Protein AF-A0A7T5E3A7-F1 (afdb_monomer)

Structure (mmCIF, N/CA/C/O backbone):
data_AF-A0A7T5E3A7-F1
#
_entry.id   AF-A0A7T5E3A7-F1
#
loop_
_atom_site.group_PDB
_atom_site.id
_atom_site.type_symbol
_atom_site.label_atom_id
_atom_site.label_alt_id
_atom_site.label_comp_id
_atom_site.label_asym_id
_atom_site.label_entity_id
_atom_site.label_seq_id
_atom_site.pdbx_PDB_ins_code
_atom_site.Cartn_x
_atom_site.Cartn_y
_atom_site.Cartn_z
_atom_site.occupancy
_atom_site.B_iso_or_equiv
_atom_site.auth_seq_id
_atom_site.auth_comp_id
_atom_site.auth_asym_id
_atom_site.auth_atom_id
_atom_site.pdbx_PDB_model_num
ATOM 1 N N . MET A 1 1 ? 29.135 -9.150 -29.091 1.00 42.78 1 MET A N 1
ATOM 2 C CA . MET A 1 1 ? 28.067 -9.429 -28.108 1.00 42.78 1 MET A CA 1
ATOM 3 C C . MET A 1 1 ? 28.475 -8.763 -26.806 1.00 42.78 1 MET A C 1
ATOM 5 O O . MET A 1 1 ? 29.215 -9.365 -26.044 1.00 42.78 1 MET A O 1
ATOM 9 N N . SER A 1 2 ? 28.108 -7.491 -26.623 1.00 52.41 2 SER A N 1
ATOM 10 C CA . SER A 1 2 ? 28.312 -6.782 -25.355 1.00 52.41 2 SER A CA 1
ATOM 11 C C . SER A 1 2 ? 26.994 -6.840 -24.604 1.00 52.41 2 SER A C 1
ATOM 13 O O . SER A 1 2 ? 25.956 -6.479 -25.155 1.00 52.41 2 SER A O 1
ATOM 15 N N . LEU A 1 3 ? 27.062 -7.419 -23.413 1.00 51.25 3 LEU A N 1
ATOM 16 C CA . LEU A 1 3 ? 25.968 -7.641 -22.485 1.00 51.25 3 LEU A CA 1
ATOM 17 C C . LEU A 1 3 ? 25.272 -6.303 -22.210 1.00 51.25 3 LEU A C 1
ATOM 19 O O . LEU A 1 3 ? 25.945 -5.322 -21.902 1.00 51.25 3 LEU A O 1
ATOM 23 N N . ALA A 1 4 ? 23.950 -6.266 -22.368 1.00 45.69 4 ALA A N 1
ATOM 24 C CA . ALA A 1 4 ? 23.145 -5.157 -21.890 1.00 45.69 4 ALA A CA 1
ATOM 25 C C . ALA A 1 4 ? 23.364 -5.036 -20.377 1.00 45.69 4 ALA A C 1
ATOM 27 O O . ALA A 1 4 ? 23.102 -5.984 -19.634 1.00 45.69 4 ALA A O 1
ATOM 28 N N . ASP A 1 5 ? 23.899 -3.894 -19.963 1.00 46.84 5 ASP A N 1
ATOM 29 C CA . ASP A 1 5 ? 23.949 -3.475 -18.570 1.00 46.84 5 ASP A CA 1
ATOM 30 C C . ASP A 1 5 ? 22.507 -3.473 -18.027 1.00 46.84 5 ASP A C 1
ATOM 32 O O . ASP A 1 5 ? 21.624 -2.891 -18.672 1.00 46.84 5 ASP A O 1
ATOM 36 N N . PRO A 1 6 ? 22.200 -4.153 -16.909 1.00 55.69 6 PRO A N 1
ATOM 37 C CA . PRO A 1 6 ? 20.906 -3.986 -16.272 1.00 55.69 6 PRO A CA 1
ATOM 38 C C . PRO A 1 6 ? 20.802 -2.529 -15.817 1.00 55.69 6 PRO A C 1
ATOM 40 O O . PRO A 1 6 ? 21.621 -2.075 -15.022 1.00 55.69 6 PRO A O 1
ATOM 43 N N . CYS A 1 7 ? 19.805 -1.796 -16.328 1.00 35.91 7 CYS A N 1
ATOM 44 C CA . CYS A 1 7 ? 19.480 -0.454 -15.848 1.00 35.91 7 CYS A CA 1
ATOM 45 C C . CYS A 1 7 ? 19.538 -0.434 -14.312 1.00 35.91 7 CYS A C 1
ATOM 47 O O . CYS A 1 7 ? 18.794 -1.199 -13.685 1.00 35.91 7 CYS A O 1
ATOM 49 N N . PRO A 1 8 ? 20.387 0.404 -13.691 1.00 55.50 8 PRO A N 1
ATOM 50 C CA . PRO A 1 8 ? 20.319 0.590 -12.258 1.00 55.50 8 PRO A CA 1
ATOM 51 C C . PRO A 1 8 ? 18.953 1.212 -11.972 1.00 55.50 8 PRO A C 1
ATOM 53 O O . PRO A 1 8 ? 18.651 2.313 -12.431 1.00 55.50 8 PRO A O 1
ATOM 56 N N . GLY A 1 9 ? 18.095 0.485 -11.250 1.00 49.81 9 GLY A N 1
ATOM 57 C CA . GLY A 1 9 ? 16.965 1.123 -10.581 1.00 49.81 9 GLY A CA 1
ATOM 58 C C . GLY A 1 9 ? 17.494 2.281 -9.728 1.00 49.81 9 GLY A C 1
ATOM 59 O O . GLY A 1 9 ? 18.661 2.226 -9.324 1.00 49.81 9 GLY A O 1
ATOM 60 N N . PRO A 1 10 ? 16.694 3.331 -9.479 1.00 53.66 10 PRO A N 1
ATOM 61 C CA . PRO A 1 10 ? 17.147 4.489 -8.719 1.00 53.66 10 PRO A CA 1
ATOM 62 C C . PRO A 1 10 ? 17.738 3.999 -7.398 1.00 53.66 10 PRO A C 1
ATOM 64 O O . PRO A 1 10 ? 17.049 3.416 -6.557 1.00 53.66 10 PRO A O 1
ATOM 67 N N . ALA A 1 11 ? 19.055 4.133 -7.268 1.00 54.28 11 ALA A N 1
ATOM 68 C CA . ALA A 1 11 ? 19.746 3.709 -6.074 1.00 54.28 11 ALA A CA 1
ATOM 69 C C . ALA A 1 11 ? 19.316 4.674 -4.974 1.00 54.28 11 ALA A C 1
ATOM 71 O O . ALA A 1 11 ? 19.726 5.836 -4.976 1.00 54.28 11 ALA A O 1
ATOM 72 N N . LEU A 1 12 ? 18.528 4.171 -4.020 1.00 57.53 12 LEU A N 1
ATOM 73 C CA . LEU A 1 12 ? 18.148 4.853 -2.774 1.00 57.53 12 LEU A CA 1
ATOM 74 C C . LEU A 1 12 ? 19.351 5.453 -2.011 1.00 57.53 12 LEU A C 1
ATOM 76 O O . LEU A 1 12 ? 19.172 6.172 -1.044 1.00 57.53 12 LEU A O 1
ATOM 80 N N . SER A 1 13 ? 20.582 5.165 -2.441 1.00 59.56 13 SER A N 1
ATOM 81 C CA . SER A 1 13 ? 21.846 5.702 -1.940 1.00 59.56 13 SER A CA 1
ATOM 82 C C . SER A 1 13 ? 22.161 7.145 -2.357 1.00 59.56 13 SER A C 1
ATOM 84 O O . SER A 1 13 ? 23.183 7.662 -1.919 1.00 59.56 13 SER A O 1
ATOM 86 N N . THR A 1 14 ? 21.373 7.773 -3.239 1.00 62.59 14 THR A N 1
ATOM 87 C CA . THR A 1 14 ? 21.697 9.110 -3.788 1.00 62.59 14 THR A CA 1
ATOM 88 C C . THR A 1 14 ? 20.942 10.274 -3.152 1.00 62.59 14 THR A C 1
ATOM 90 O O . THR A 1 14 ? 21.405 11.404 -3.285 1.00 62.59 14 THR A O 1
ATOM 93 N N . LEU A 1 15 ? 19.846 10.026 -2.430 1.00 64.31 15 LEU A N 1
ATOM 94 C CA . LEU A 1 15 ? 19.082 11.067 -1.737 1.00 64.31 15 LEU A CA 1
ATOM 95 C C . LEU A 1 15 ? 18.992 10.753 -0.237 1.00 64.31 15 LEU A C 1
ATOM 97 O O . LEU A 1 15 ? 18.788 9.588 0.116 1.00 64.31 15 LEU A O 1
ATOM 101 N N . PRO A 1 16 ? 19.159 11.755 0.647 1.00 76.44 16 PRO A N 1
ATOM 102 C CA . PRO A 1 16 ? 19.025 11.551 2.083 1.00 76.44 16 PRO A CA 1
ATOM 103 C C . PRO A 1 16 ? 17.574 11.190 2.417 1.00 76.44 16 PRO A C 1
ATOM 105 O O . PRO A 1 16 ? 16.640 11.912 2.070 1.00 76.44 16 PRO A O 1
ATOM 108 N N . LEU A 1 17 ? 17.376 10.071 3.119 1.00 81.69 17 LEU A N 1
ATOM 109 C CA . LEU A 1 17 ? 16.039 9.612 3.502 1.00 81.69 17 LEU A CA 1
ATOM 110 C C . LEU A 1 17 ? 15.356 10.571 4.493 1.00 81.69 17 LEU A C 1
ATOM 112 O O . LEU A 1 17 ? 14.133 10.575 4.599 1.00 81.69 17 LEU A O 1
ATOM 116 N N . THR A 1 18 ? 16.140 11.417 5.164 1.00 84.25 18 THR A N 1
ATOM 117 C CA . THR A 1 18 ? 15.689 12.492 6.056 1.00 84.25 18 THR A CA 1
ATOM 118 C C . THR A 1 18 ? 14.727 13.458 5.366 1.00 84.25 18 THR A C 1
ATOM 120 O O . THR A 1 18 ? 13.726 13.848 5.962 1.00 84.25 18 THR A O 1
ATOM 123 N N . ASP A 1 19 ? 14.962 13.773 4.089 1.00 83.25 19 ASP A N 1
ATOM 124 C CA . ASP A 1 19 ? 14.088 14.665 3.314 1.00 83.25 19 ASP A CA 1
ATOM 125 C C . ASP A 1 19 ? 12.765 13.977 2.925 1.00 83.25 19 ASP A C 1
ATOM 127 O O . ASP A 1 19 ? 11.772 14.641 2.626 1.00 83.25 19 ASP A O 1
ATOM 131 N N . LEU A 1 20 ? 12.732 12.639 2.970 1.00 83.94 20 LEU A N 1
ATOM 132 C CA . LEU A 1 20 ? 11.553 11.813 2.706 1.00 83.94 20 LEU A CA 1
ATOM 133 C C . LEU A 1 20 ? 10.688 11.574 3.946 1.00 83.94 20 LEU A C 1
ATOM 135 O O . LEU A 1 20 ? 9.516 11.247 3.782 1.00 83.94 20 LEU A O 1
ATOM 139 N N . VAL A 1 21 ? 11.220 11.746 5.162 1.00 85.94 21 VAL A N 1
ATOM 140 C CA . VAL A 1 21 ? 10.494 11.531 6.431 1.00 85.94 21 VAL A CA 1
ATOM 141 C C . VAL A 1 21 ? 9.089 12.156 6.442 1.00 85.94 21 VAL A C 1
ATOM 143 O O . VAL A 1 21 ? 8.157 11.440 6.811 1.00 85.94 21 VAL A O 1
ATOM 146 N N . PRO A 1 22 ? 8.863 13.417 6.010 1.00 82.81 22 PRO A N 1
ATOM 147 C CA . PRO A 1 22 ? 7.509 13.974 5.988 1.00 82.81 22 PRO A CA 1
ATOM 148 C C . PRO A 1 22 ? 6.559 13.229 5.037 1.00 82.81 22 PRO A C 1
ATOM 150 O O . PRO A 1 22 ? 5.415 12.991 5.413 1.00 82.81 22 PRO A O 1
ATOM 153 N N . LEU A 1 23 ? 7.025 12.797 3.857 1.00 80.62 23 LEU A N 1
ATOM 154 C CA . LEU A 1 23 ? 6.215 11.988 2.933 1.00 80.62 23 LEU A CA 1
ATOM 155 C C . LEU A 1 23 ? 5.984 10.569 3.473 1.00 80.62 23 LEU A C 1
ATOM 157 O O . LEU A 1 23 ? 4.929 9.978 3.272 1.00 80.62 23 LEU A O 1
ATOM 161 N N . MET A 1 24 ? 6.964 10.015 4.185 1.00 83.88 24 MET A N 1
ATOM 162 C CA . MET A 1 24 ? 6.848 8.693 4.797 1.00 83.88 24 MET A CA 1
ATOM 163 C C . MET A 1 2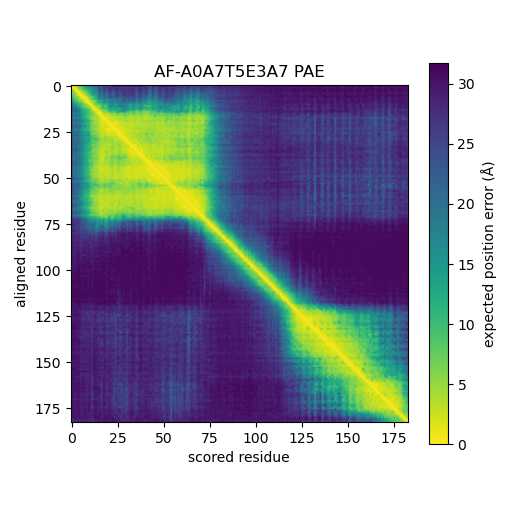4 ? 5.818 8.673 5.930 1.00 83.88 24 MET A C 1
ATOM 165 O O . MET A 1 24 ? 5.125 7.674 6.086 1.00 83.88 24 MET A O 1
ATOM 169 N N . LEU A 1 25 ? 5.704 9.748 6.714 1.00 85.50 25 LEU A N 1
ATOM 170 C CA . LEU A 1 25 ? 4.689 9.874 7.768 1.00 85.50 25 LEU A CA 1
ATOM 171 C C . LEU A 1 25 ? 3.280 10.098 7.204 1.00 85.50 25 LEU A C 1
ATOM 173 O O . LEU A 1 25 ? 2.305 9.729 7.853 1.00 85.50 25 LEU A O 1
ATOM 177 N N . GLU A 1 26 ? 3.169 10.676 6.007 1.00 82.69 26 GLU A N 1
ATOM 178 C CA . GLU A 1 26 ? 1.896 10.801 5.292 1.00 82.69 26 GLU A CA 1
ATOM 179 C C . GLU A 1 26 ? 1.397 9.434 4.796 1.00 82.69 26 GLU A C 1
ATOM 181 O O . GLU A 1 26 ? 0.231 9.094 4.992 1.00 82.69 26 GLU A O 1
ATOM 186 N N . GLU A 1 27 ? 2.292 8.613 4.239 1.00 80.94 27 GLU A N 1
ATOM 187 C CA . GLU A 1 27 ? 1.974 7.252 3.779 1.00 80.94 27 GLU A CA 1
ATOM 188 C C . GLU A 1 27 ? 1.830 6.236 4.928 1.00 80.94 27 GLU A C 1
ATOM 190 O O . GLU A 1 27 ? 1.054 5.282 4.837 1.00 80.94 27 GLU A O 1
ATOM 195 N N . TRP A 1 28 ? 2.566 6.426 6.026 1.00 86.75 28 TRP A N 1
ATOM 196 C CA . TRP A 1 28 ? 2.568 5.530 7.182 1.00 86.75 28 TRP A CA 1
ATOM 197 C C . TRP A 1 28 ? 2.421 6.311 8.499 1.00 86.75 28 TRP A C 1
ATOM 199 O O . TRP A 1 28 ? 3.398 6.477 9.238 1.00 86.75 28 TRP A O 1
ATOM 209 N N . PRO A 1 29 ? 1.192 6.740 8.847 1.00 81.75 29 PRO A N 1
ATOM 210 C CA . PRO A 1 29 ? 0.940 7.570 10.029 1.00 81.75 29 PRO A CA 1
ATOM 211 C C . PRO A 1 29 ? 1.196 6.852 11.364 1.00 81.75 29 PRO A C 1
ATOM 213 O O . PRO A 1 29 ? 1.341 7.505 12.394 1.00 81.75 29 PRO A O 1
ATOM 216 N N . ASP A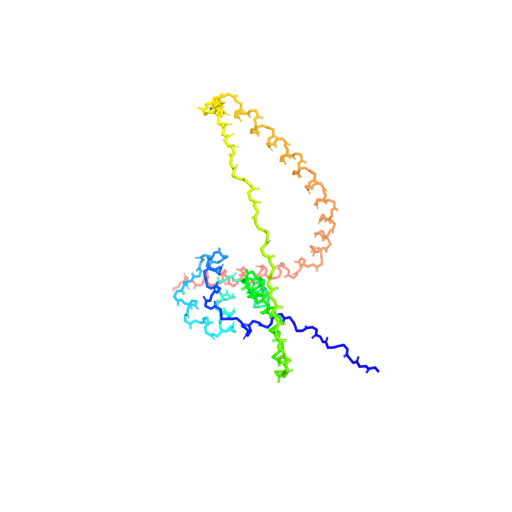 1 30 ? 1.267 5.518 11.360 1.00 81.25 30 ASP A N 1
ATOM 217 C CA . ASP A 1 30 ? 1.544 4.708 12.553 1.00 81.25 30 ASP A CA 1
AT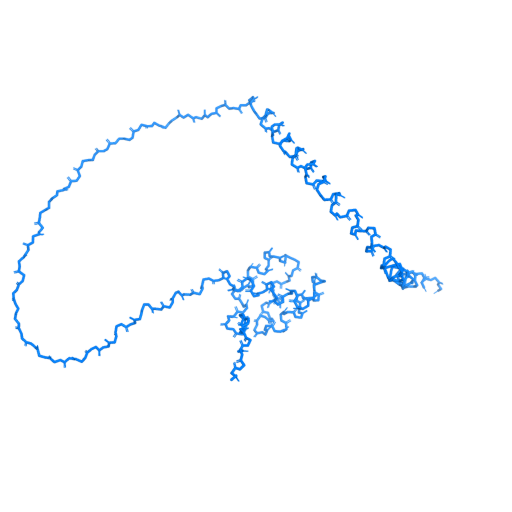OM 218 C C . ASP A 1 30 ? 3.038 4.680 12.940 1.00 81.25 30 ASP A C 1
ATOM 220 O O . ASP A 1 30 ? 3.401 4.156 13.998 1.00 81.25 30 ASP A O 1
ATOM 224 N N . LEU A 1 31 ? 3.928 5.218 12.098 1.00 85.62 31 LEU A N 1
ATOM 225 C CA . LEU A 1 31 ? 5.363 5.263 12.371 1.00 85.62 31 LEU A CA 1
ATOM 226 C C . LEU A 1 31 ? 5.727 6.439 13.284 1.00 85.62 31 LEU A C 1
ATOM 228 O O . LEU A 1 31 ? 5.185 7.537 13.183 1.00 85.62 31 LEU A O 1
ATOM 232 N N . SER A 1 32 ? 6.708 6.226 14.162 1.00 85.25 32 SER A N 1
ATOM 233 C CA . SER A 1 32 ? 7.245 7.304 14.994 1.00 85.25 32 SER A CA 1
ATOM 234 C C . SER A 1 32 ? 8.246 8.138 14.199 1.00 85.25 32 SER A C 1
ATOM 236 O O . SER A 1 32 ? 9.263 7.610 13.746 1.00 85.25 32 SER A O 1
ATOM 238 N N . GLN A 1 33 ? 7.993 9.446 14.091 1.00 84.75 33 GLN A N 1
ATOM 239 C CA . GLN A 1 33 ? 8.917 10.409 13.485 1.00 84.75 33 GLN A CA 1
ATOM 240 C C . GLN A 1 33 ? 10.311 10.336 14.122 1.00 84.75 33 GLN A C 1
ATOM 242 O O . GLN A 1 33 ? 11.307 10.221 13.417 1.00 84.75 33 GLN A O 1
ATOM 247 N N . GLU A 1 34 ? 10.374 10.320 15.455 1.00 83.19 34 GLU A N 1
ATOM 248 C CA . GLU A 1 34 ? 11.631 10.250 16.205 1.00 83.19 34 GLU A CA 1
ATOM 249 C C . GLU A 1 34 ? 12.403 8.959 15.886 1.00 83.19 34 GLU A C 1
ATOM 251 O O . GLU A 1 34 ? 13.624 8.965 15.749 1.00 83.19 34 GLU A O 1
ATOM 256 N N . ALA A 1 35 ? 11.707 7.832 15.717 1.00 82.62 35 ALA A N 1
ATOM 257 C CA . ALA A 1 35 ? 12.346 6.572 15.346 1.00 82.62 35 ALA A CA 1
ATOM 258 C C . ALA A 1 35 ? 12.816 6.561 13.883 1.00 82.62 35 ALA A C 1
ATOM 260 O O . ALA A 1 35 ? 13.863 5.986 13.597 1.00 82.62 35 ALA A O 1
ATOM 261 N N . LEU A 1 36 ? 12.078 7.206 12.973 1.00 83.88 36 LEU A N 1
ATOM 262 C CA . LEU A 1 36 ? 12.474 7.359 11.573 1.00 83.88 36 LEU A CA 1
ATOM 263 C C . LEU A 1 36 ? 13.719 8.230 11.441 1.00 83.88 36 LEU A C 1
ATOM 265 O O . LEU A 1 36 ? 14.655 7.822 10.771 1.00 83.88 36 LEU A O 1
ATOM 269 N N . GLU A 1 37 ? 13.769 9.375 12.118 1.00 85.38 37 GLU A N 1
ATOM 270 C CA . GLU A 1 37 ? 14.913 10.294 12.077 1.00 85.38 37 GLU A CA 1
ATOM 271 C C . GLU A 1 37 ? 16.203 9.640 12.597 1.00 85.38 37 GLU A C 1
ATOM 273 O O . GLU A 1 37 ? 17.266 9.837 12.019 1.00 85.38 37 GLU A O 1
ATOM 278 N N . ASN A 1 38 ? 16.110 8.787 13.625 1.00 86.19 38 ASN A N 1
ATOM 279 C CA . ASN A 1 38 ? 17.255 8.034 14.157 1.00 86.19 38 ASN A CA 1
ATOM 280 C C . ASN A 1 38 ? 17.824 6.988 13.184 1.00 86.19 38 ASN A C 1
ATOM 282 O O . ASN A 1 38 ? 18.945 6.514 13.369 1.00 86.19 38 ASN A O 1
ATOM 286 N N . VAL A 1 39 ? 17.024 6.562 12.207 1.00 86.31 39 VAL A N 1
ATOM 287 C CA . VAL A 1 39 ? 17.354 5.462 11.296 1.00 86.31 39 VAL A CA 1
ATOM 288 C C . VAL A 1 39 ? 17.485 5.952 9.847 1.00 86.31 39 VAL A C 1
ATOM 290 O O . VAL A 1 39 ? 18.095 5.266 9.034 1.00 86.31 39 VAL A O 1
ATOM 293 N N . ALA A 1 40 ? 17.005 7.160 9.535 1.00 80.56 40 ALA A N 1
ATOM 294 C CA . ALA A 1 40 ? 17.002 7.783 8.210 1.00 80.56 40 ALA A CA 1
ATOM 295 C C . ALA A 1 40 ? 18.402 7.975 7.605 1.00 80.56 40 ALA A C 1
ATOM 297 O O . ALA A 1 40 ? 18.530 8.046 6.381 1.00 80.56 40 ALA A O 1
ATOM 298 N N . ASP A 1 41 ? 19.444 8.000 8.441 1.00 81.56 41 ASP A N 1
ATOM 299 C CA . ASP A 1 41 ? 20.844 8.007 8.004 1.00 81.56 41 ASP A CA 1
ATOM 300 C C . ASP A 1 41 ? 21.271 6.679 7.342 1.00 81.56 41 ASP A C 1
ATOM 302 O O . ASP A 1 41 ? 22.218 6.655 6.553 1.00 81.56 41 ASP A O 1
ATOM 306 N N . ASP A 1 42 ? 20.577 5.570 7.634 1.00 83.12 42 ASP A N 1
ATOM 307 C CA . ASP A 1 42 ? 20.785 4.262 7.010 1.00 83.12 42 ASP A CA 1
ATOM 308 C C . ASP A 1 42 ? 19.525 3.805 6.239 1.00 83.12 42 ASP A C 1
ATOM 310 O O . ASP A 1 42 ? 18.505 3.419 6.834 1.00 83.12 42 ASP A O 1
ATOM 314 N N . PRO A 1 43 ? 19.581 3.770 4.894 1.00 82.38 43 PRO A N 1
ATOM 315 C CA . PRO A 1 43 ? 18.439 3.378 4.078 1.00 82.38 43 PRO A CA 1
ATOM 316 C C . PRO A 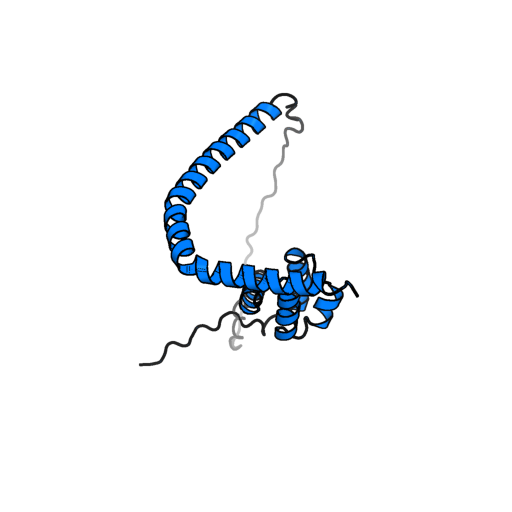1 43 ? 18.010 1.926 4.318 1.00 82.38 43 PRO A C 1
ATOM 318 O O . PRO A 1 43 ? 16.819 1.618 4.244 1.00 82.38 43 PRO A O 1
ATOM 321 N N . GLU A 1 44 ? 18.940 1.016 4.623 1.00 82.69 44 GLU A N 1
ATOM 322 C CA . GLU A 1 44 ? 18.590 -0.386 4.861 1.00 82.69 44 GLU A CA 1
ATOM 323 C C . GLU A 1 44 ? 17.948 -0.565 6.235 1.00 82.69 44 GLU A C 1
ATOM 325 O O . GLU A 1 44 ? 16.943 -1.271 6.357 1.00 82.69 44 GLU A O 1
ATOM 330 N N . ALA A 1 45 ? 18.476 0.104 7.260 1.00 86.12 45 ALA A N 1
ATOM 331 C CA . ALA A 1 45 ? 17.860 0.088 8.578 1.00 86.12 45 ALA A CA 1
ATOM 332 C C . ALA A 1 45 ? 16.458 0.718 8.552 1.00 86.12 45 ALA A C 1
ATOM 334 O O . ALA A 1 45 ? 15.550 0.188 9.196 1.00 86.12 45 ALA A O 1
ATOM 335 N N . THR A 1 46 ? 16.234 1.761 7.744 1.00 86.44 46 THR A N 1
ATOM 336 C CA . THR A 1 46 ? 14.904 2.377 7.608 1.00 86.44 46 THR A CA 1
ATOM 337 C C . THR A 1 46 ? 13.918 1.424 6.937 1.00 86.44 46 THR A C 1
ATOM 339 O O . THR A 1 46 ? 12.800 1.232 7.417 1.00 86.44 46 THR A O 1
ATOM 342 N N . VAL A 1 47 ? 14.347 0.732 5.876 1.00 87.88 47 VAL A N 1
ATOM 343 C CA . VAL A 1 47 ? 13.548 -0.318 5.226 1.00 87.88 47 VAL A CA 1
ATOM 344 C C . VAL A 1 47 ? 13.175 -1.425 6.214 1.00 87.88 47 VAL A C 1
ATOM 346 O O . VAL A 1 47 ? 12.034 -1.889 6.215 1.00 87.88 47 VAL A O 1
ATOM 349 N N . ILE A 1 48 ? 14.120 -1.863 7.050 1.00 87.25 48 ILE A N 1
ATOM 350 C CA . ILE A 1 48 ? 13.878 -2.884 8.076 1.00 87.25 48 ILE A CA 1
ATOM 351 C C . ILE A 1 48 ? 12.868 -2.377 9.111 1.00 87.25 48 ILE A C 1
ATOM 353 O O . ILE A 1 48 ? 11.937 -3.110 9.454 1.00 87.25 48 ILE A O 1
ATOM 357 N N . TYR A 1 49 ? 13.020 -1.137 9.581 1.00 88.75 49 TYR A N 1
ATOM 358 C CA . TYR A 1 49 ? 12.122 -0.529 10.558 1.00 88.75 49 TYR A CA 1
ATOM 359 C C . TYR A 1 49 ? 10.680 -0.462 10.036 1.00 88.75 49 TYR A C 1
ATOM 361 O O . TYR A 1 49 ? 9.771 -0.972 10.694 1.00 88.75 49 TYR A O 1
ATOM 369 N N . ILE A 1 50 ? 10.478 0.064 8.825 1.00 87.56 50 ILE A N 1
ATOM 370 C CA . ILE A 1 50 ? 9.150 0.203 8.207 1.00 87.56 50 ILE A CA 1
ATOM 371 C C . ILE A 1 50 ? 8.530 -1.164 7.942 1.00 87.56 50 ILE A C 1
ATOM 373 O O . ILE A 1 50 ? 7.379 -1.392 8.302 1.00 87.56 50 ILE A O 1
ATOM 377 N N . ALA A 1 51 ? 9.286 -2.101 7.362 1.00 86.94 51 ALA A N 1
ATOM 378 C CA . ALA A 1 51 ? 8.795 -3.451 7.086 1.00 86.94 51 ALA A CA 1
ATOM 379 C C . ALA A 1 51 ? 8.319 -4.164 8.363 1.00 86.94 51 ALA A C 1
ATOM 381 O O . ALA A 1 51 ? 7.335 -4.897 8.337 1.00 86.94 51 ALA A O 1
ATOM 382 N N . THR A 1 52 ? 8.992 -3.914 9.489 1.00 87.88 52 THR A N 1
ATOM 383 C CA . THR A 1 52 ? 8.631 -4.496 10.789 1.00 87.88 52 THR A CA 1
ATOM 384 C C . THR A 1 52 ? 7.347 -3.891 11.363 1.00 87.88 52 THR A C 1
ATOM 386 O O . THR A 1 52 ? 6.587 -4.602 12.013 1.00 87.88 52 THR A O 1
ATOM 389 N N . HIS A 1 53 ? 7.091 -2.601 11.124 1.00 85.12 53 HIS A N 1
ATOM 390 C CA . HIS A 1 53 ? 5.946 -1.884 11.698 1.00 85.12 53 HIS A CA 1
ATOM 391 C C . HIS A 1 53 ? 4.703 -1.859 10.796 1.00 85.12 53 HIS A C 1
ATOM 393 O O . HIS A 1 53 ? 3.609 -1.632 11.295 1.00 85.12 53 HIS A O 1
ATOM 399 N N . THR A 1 54 ? 4.847 -2.114 9.492 1.00 81.19 54 THR A N 1
ATOM 400 C CA . THR A 1 54 ? 3.753 -1.992 8.504 1.00 81.19 54 THR A CA 1
ATOM 401 C C . THR A 1 54 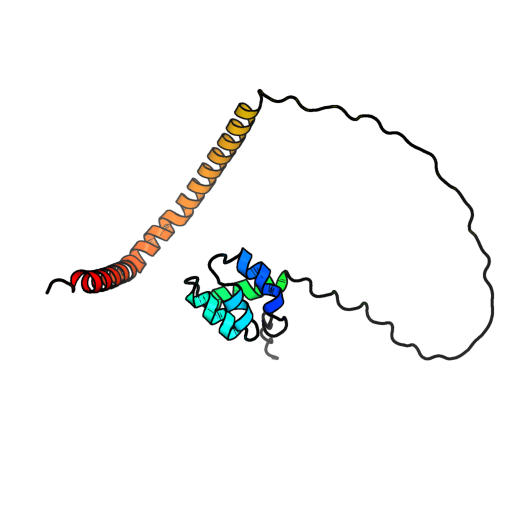? 3.298 -3.328 7.904 1.00 81.19 54 THR A C 1
ATOM 403 O O . THR A 1 54 ? 2.504 -3.338 6.972 1.00 81.19 54 THR A O 1
ATOM 406 N N . ASP A 1 55 ? 3.812 -4.460 8.407 1.00 78.81 55 ASP A N 1
ATOM 407 C CA . ASP A 1 55 ? 3.601 -5.820 7.858 1.00 78.81 55 ASP A CA 1
ATOM 408 C C . ASP A 1 55 ? 3.898 -5.923 6.340 1.00 78.81 55 ASP A C 1
ATOM 410 O O . ASP A 1 55 ? 3.408 -6.788 5.610 1.00 78.81 55 ASP A O 1
ATOM 414 N N . HIS A 1 56 ? 4.730 -5.008 5.834 1.00 81.94 56 HIS A N 1
ATOM 415 C CA . HIS A 1 56 ? 5.155 -4.967 4.445 1.00 81.94 56 HIS A CA 1
ATOM 416 C C . HIS A 1 56 ? 6.468 -5.719 4.247 1.00 81.94 56 HIS A C 1
ATOM 418 O O . HIS A 1 56 ? 7.377 -5.720 5.077 1.00 81.94 56 HIS A O 1
ATOM 424 N N . THR A 1 57 ? 6.628 -6.325 3.070 1.00 86.50 57 THR A N 1
ATOM 425 C CA . THR A 1 57 ? 7.917 -6.924 2.708 1.00 86.50 57 THR A CA 1
ATOM 426 C C . THR A 1 57 ? 8.959 -5.838 2.432 1.00 86.50 57 THR A C 1
ATOM 428 O O . THR A 1 57 ? 8.665 -4.816 1.815 1.00 86.50 57 THR A O 1
ATOM 431 N N . ARG A 1 58 ? 10.223 -6.089 2.791 1.00 83.38 58 ARG A N 1
ATOM 432 C CA . ARG A 1 58 ? 11.344 -5.168 2.511 1.00 83.38 58 ARG A CA 1
ATOM 433 C C . ARG A 1 58 ? 11.471 -4.791 1.029 1.00 83.38 58 ARG A C 1
ATOM 435 O O . ARG A 1 58 ? 11.890 -3.685 0.709 1.00 83.38 58 ARG A O 1
ATOM 442 N N . ALA A 1 59 ? 11.105 -5.699 0.122 1.00 82.81 59 ALA A N 1
ATOM 443 C CA . ALA A 1 59 ? 11.100 -5.431 -1.315 1.00 82.81 59 ALA A CA 1
ATOM 444 C C . ALA A 1 59 ? 10.029 -4.399 -1.711 1.00 82.81 59 ALA A C 1
ATOM 446 O O . ALA A 1 59 ? 10.312 -3.518 -2.519 1.00 82.81 59 ALA A O 1
ATOM 447 N N . LEU A 1 60 ? 8.833 -4.484 -1.117 1.00 83.19 60 LEU A N 1
ATOM 448 C CA . LEU A 1 60 ? 7.755 -3.520 -1.333 1.00 83.19 60 LEU A CA 1
ATOM 449 C C . LEU A 1 60 ? 8.121 -2.1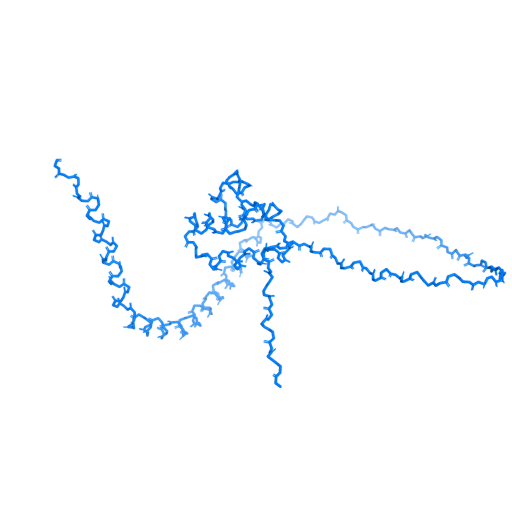46 -0.758 1.00 83.19 60 LEU A C 1
ATOM 451 O O . LEU A 1 60 ? 7.999 -1.148 -1.457 1.00 83.19 60 LEU A O 1
ATOM 455 N N . VAL A 1 61 ? 8.662 -2.108 0.463 1.00 87.31 61 VAL A N 1
ATOM 456 C CA . VAL A 1 61 ? 9.096 -0.859 1.113 1.00 87.31 61 VAL A CA 1
ATOM 457 C C . VAL A 1 61 ? 10.173 -0.150 0.291 1.00 87.31 61 VAL A C 1
ATOM 459 O O . VAL A 1 61 ? 10.048 1.038 0.019 1.00 87.31 61 VAL A O 1
ATOM 462 N N . ARG A 1 62 ? 11.199 -0.868 -0.188 1.00 86.56 62 ARG A N 1
ATOM 463 C CA . ARG A 1 62 ? 12.229 -0.281 -1.068 1.00 86.56 62 ARG A CA 1
ATOM 464 C C . ARG A 1 62 ? 11.642 0.293 -2.352 1.00 86.56 62 ARG A C 1
ATOM 466 O O . ARG A 1 62 ? 12.091 1.338 -2.807 1.00 86.56 62 ARG A O 1
ATOM 473 N N . ARG A 1 63 ? 10.652 -0.387 -2.936 1.00 85.81 63 ARG A N 1
ATOM 474 C CA . ARG A 1 63 ? 9.956 0.110 -4.122 1.00 85.81 63 ARG A CA 1
ATOM 475 C C . ARG A 1 63 ? 9.190 1.399 -3.814 1.00 85.81 63 ARG A C 1
ATOM 477 O O . ARG A 1 63 ? 9.353 2.357 -4.552 1.00 85.81 63 ARG A O 1
ATOM 484 N N . HIS A 1 64 ? 8.421 1.439 -2.728 1.00 87.06 64 HIS A N 1
ATOM 485 C CA . HIS A 1 64 ? 7.681 2.641 -2.325 1.00 87.06 64 HIS A CA 1
ATOM 486 C C . HIS A 1 64 ? 8.628 3.810 -2.031 1.00 87.06 64 HIS A C 1
ATOM 488 O O . HIS A 1 64 ? 8.403 4.915 -2.506 1.00 87.06 64 HIS A O 1
ATOM 494 N N . LEU A 1 65 ? 9.740 3.566 -1.331 1.00 86.94 65 LEU A N 1
ATOM 495 C CA . LEU A 1 65 ? 10.754 4.596 -1.089 1.00 86.94 65 LEU A CA 1
ATOM 496 C C . LEU A 1 65 ? 11.381 5.110 -2.389 1.00 86.94 65 LEU A C 1
ATOM 498 O O . LEU A 1 65 ? 11.658 6.299 -2.498 1.00 86.94 65 LEU A O 1
ATOM 502 N N . ALA A 1 66 ? 11.586 4.244 -3.384 1.00 83.69 66 ALA A N 1
ATOM 503 C CA . ALA A 1 66 ? 12.097 4.657 -4.689 1.00 83.69 66 ALA A CA 1
ATOM 504 C C . ALA A 1 66 ? 11.079 5.514 -5.459 1.00 83.69 66 ALA A C 1
ATOM 506 O O . ALA A 1 66 ? 11.465 6.463 -6.138 1.00 83.69 66 ALA A O 1
ATOM 507 N N . GLU A 1 67 ? 9.788 5.201 -5.329 1.00 85.19 67 GLU A N 1
ATOM 508 C CA . GLU A 1 67 ? 8.698 6.007 -5.883 1.00 85.19 67 GLU A CA 1
ATOM 509 C C . GLU A 1 67 ? 8.633 7.379 -5.184 1.00 85.19 67 GLU A C 1
ATOM 511 O O . GLU A 1 67 ? 8.658 8.400 -5.867 1.00 85.19 67 GLU A O 1
ATOM 516 N N . LEU A 1 68 ? 8.698 7.440 -3.849 1.00 84.62 68 LEU A N 1
ATOM 517 C CA . LEU A 1 68 ? 8.748 8.704 -3.096 1.00 84.62 68 LEU A CA 1
ATOM 518 C C . LEU A 1 68 ? 9.994 9.545 -3.425 1.00 84.62 68 LEU A C 1
ATOM 520 O O . LEU A 1 68 ? 9.893 10.754 -3.615 1.00 84.62 68 LEU A O 1
ATOM 524 N N . ALA A 1 69 ? 11.161 8.912 -3.570 1.00 80.56 69 ALA A N 1
ATOM 525 C CA . ALA A 1 69 ? 12.397 9.584 -3.968 1.00 80.56 69 ALA A CA 1
ATOM 526 C C . ALA A 1 69 ? 12.302 10.206 -5.372 1.00 80.56 69 ALA A C 1
ATOM 528 O O . ALA A 1 69 ? 12.936 11.223 -5.634 1.00 80.56 69 ALA A O 1
ATOM 529 N N . SER A 1 70 ? 11.488 9.631 -6.264 1.00 78.25 70 SER A N 1
ATOM 530 C CA . SER A 1 70 ? 11.243 10.191 -7.599 1.00 78.25 70 SER A CA 1
ATOM 531 C C . SER A 1 70 ? 10.318 11.414 -7.600 1.00 78.25 70 SER A C 1
ATOM 533 O O . SER A 1 70 ? 10.326 12.178 -8.564 1.00 78.25 70 SER A O 1
ATOM 535 N N . LEU A 1 71 ? 9.536 11.610 -6.531 1.00 76.31 71 LEU A N 1
ATOM 536 C CA . LEU A 1 71 ? 8.657 12.770 -6.358 1.00 76.31 71 LEU A CA 1
ATOM 537 C C . LEU A 1 71 ? 9.401 13.990 -5.809 1.00 76.31 71 LEU A C 1
ATOM 539 O O . LEU A 1 71 ? 8.924 15.115 -5.978 1.00 76.31 71 LEU A O 1
ATOM 543 N N . LEU A 1 72 ? 10.568 13.793 -5.184 1.00 74.50 72 LEU A N 1
ATOM 544 C CA . LEU A 1 72 ? 11.443 14.903 -4.835 1.00 74.50 72 LEU A CA 1
ATOM 545 C C . LEU A 1 72 ? 11.981 15.547 -6.123 1.00 74.50 72 LEU A C 1
ATOM 547 O O . LEU A 1 72 ? 12.567 14.849 -6.957 1.00 74.50 72 LEU A O 1
ATOM 551 N N . PRO A 1 73 ? 11.830 16.872 -6.301 1.00 64.62 73 PRO A N 1
ATOM 552 C CA . PRO A 1 73 ? 12.428 17.570 -7.427 1.00 64.62 73 PRO A CA 1
ATOM 553 C C . PRO A 1 73 ? 13.953 17.415 -7.372 1.00 64.62 73 PRO A C 1
ATOM 555 O O . PRO A 1 73 ? 14.626 18.066 -6.578 1.00 64.62 73 PRO A O 1
ATOM 558 N N . THR A 1 74 ? 14.516 16.554 -8.220 1.00 56.38 74 THR A N 1
ATOM 559 C CA . THR A 1 74 ? 15.936 16.649 -8.565 1.00 56.38 74 THR A CA 1
ATOM 560 C C . THR A 1 74 ? 16.079 17.925 -9.380 1.00 56.38 74 THR A C 1
ATOM 562 O O . THR A 1 74 ? 15.429 18.060 -10.418 1.00 56.38 74 THR A O 1
ATOM 565 N N . GLU A 1 75 ? 16.861 18.880 -8.876 1.00 48.41 75 GLU A N 1
ATOM 566 C CA . GLU A 1 75 ? 17.224 20.103 -9.593 1.00 48.41 75 GLU A CA 1
ATOM 567 C C . GLU A 1 75 ? 17.539 19.750 -11.061 1.00 48.41 75 GLU A C 1
ATOM 569 O O . GLU A 1 75 ? 18.324 18.822 -11.300 1.00 48.41 75 GLU A O 1
ATOM 574 N N . PRO A 1 76 ? 16.895 20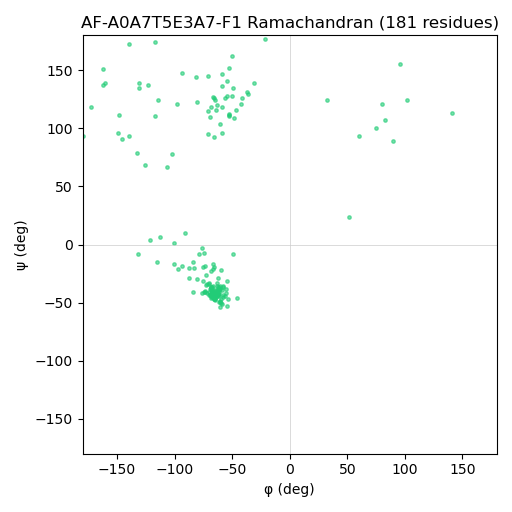.395 -12.056 1.00 61.12 76 PRO A N 1
ATOM 575 C CA . PRO A 1 76 ? 17.249 20.165 -13.448 1.00 61.12 76 PRO A CA 1
ATOM 576 C C . PRO A 1 76 ? 18.755 20.413 -13.592 1.00 61.12 76 PRO A C 1
ATOM 578 O O . PRO A 1 76 ? 19.268 21.332 -12.950 1.00 61.12 76 PRO A O 1
ATOM 581 N N . PRO A 1 77 ? 19.480 19.601 -14.386 1.00 60.62 77 PRO A N 1
ATOM 582 C CA . PRO A 1 77 ? 20.906 19.814 -14.588 1.00 60.62 77 PRO A CA 1
ATOM 583 C C . PRO A 1 77 ? 21.120 21.288 -14.938 1.00 60.62 77 PRO A C 1
ATOM 585 O O . PRO A 1 77 ? 20.338 21.808 -15.743 1.00 60.62 77 PRO A O 1
ATOM 588 N N . PRO A 1 78 ? 22.117 21.970 -14.340 1.00 51.91 78 PRO A N 1
ATOM 589 C CA . PRO A 1 78 ? 22.426 23.327 -14.747 1.00 51.91 78 PRO A CA 1
ATOM 590 C C . PRO A 1 78 ? 22.565 23.297 -16.264 1.00 51.91 78 PRO A C 1
ATOM 592 O O . PRO A 1 78 ? 23.272 22.426 -16.791 1.00 51.91 78 PRO A O 1
ATOM 595 N N . ASP A 1 79 ? 21.844 24.192 -16.949 1.00 52.25 79 ASP A N 1
ATOM 596 C CA . ASP A 1 79 ? 22.058 24.454 -18.370 1.00 52.25 79 ASP A CA 1
ATOM 597 C C . ASP A 1 79 ? 23.563 24.378 -18.617 1.00 52.25 79 ASP A C 1
ATOM 599 O O . ASP A 1 79 ? 24.303 24.949 -17.805 1.00 52.25 79 ASP A O 1
ATOM 603 N N . PRO A 1 80 ? 24.035 23.634 -19.637 1.00 55.25 80 PRO A N 1
ATOM 604 C CA . PRO A 1 80 ? 25.457 23.431 -19.850 1.00 55.25 80 PRO A CA 1
ATOM 605 C C . PRO A 1 80 ? 26.122 24.794 -19.782 1.00 55.25 80 PRO A C 1
ATOM 607 O O . PRO A 1 80 ? 25.895 25.648 -20.642 1.00 55.25 80 PRO A O 1
ATOM 610 N N . VAL A 1 81 ? 26.863 25.007 -18.690 1.00 54.28 81 VAL A N 1
ATOM 611 C CA . VAL A 1 81 ? 27.625 26.220 -18.458 1.00 54.28 81 VAL A CA 1
ATOM 612 C C . VAL A 1 81 ? 28.451 26.364 -19.712 1.00 54.28 81 VAL A C 1
ATOM 614 O O . VAL A 1 81 ? 29.269 25.491 -20.012 1.00 54.28 81 VAL A O 1
ATOM 617 N N . ALA A 1 82 ? 28.139 27.406 -20.481 1.00 51.06 82 ALA A N 1
ATOM 618 C CA . ALA A 1 82 ? 28.876 27.757 -21.668 1.00 51.06 82 ALA A CA 1
ATOM 619 C C . ALA A 1 82 ? 30.356 27.700 -21.296 1.00 51.06 82 ALA A C 1
ATOM 621 O O . ALA A 1 82 ? 30.819 28.419 -20.407 1.00 51.06 82 ALA A O 1
ATOM 622 N N . GLU A 1 83 ? 31.047 26.763 -21.937 1.00 45.38 83 GLU A N 1
ATOM 623 C CA . GLU A 1 83 ? 32.493 26.645 -21.965 1.00 45.38 83 GLU A CA 1
ATOM 624 C C . GLU A 1 83 ? 33.096 28.059 -21.986 1.00 45.38 83 GLU A C 1
ATOM 626 O O . GLU A 1 83 ? 32.657 28.881 -22.802 1.00 45.38 83 GLU A O 1
ATOM 631 N N . PRO A 1 84 ? 34.063 28.398 -21.114 1.00 45.38 84 PRO A N 1
ATOM 632 C CA . PRO A 1 84 ? 34.770 29.660 -21.237 1.00 45.38 84 PRO A CA 1
ATOM 633 C C . PRO A 1 84 ? 35.574 29.610 -22.540 1.00 45.38 84 PRO A C 1
ATOM 635 O O . PRO A 1 84 ? 36.690 29.093 -22.593 1.00 45.38 84 PRO A O 1
ATOM 638 N N . ALA A 1 85 ? 34.968 30.105 -23.618 1.00 45.28 85 ALA A N 1
ATOM 639 C CA . ALA A 1 85 ? 35.614 30.267 -24.906 1.00 45.28 85 ALA A CA 1
ATOM 640 C C . ALA A 1 85 ? 36.840 31.183 -24.731 1.00 45.28 85 ALA A C 1
ATOM 642 O O . ALA A 1 85 ? 36.751 32.194 -24.026 1.00 45.28 85 ALA A O 1
ATOM 643 N N . PRO A 1 86 ? 37.991 30.847 -25.340 1.00 45.88 86 PRO A N 1
ATOM 644 C CA . PRO A 1 86 ? 39.225 31.573 -25.113 1.00 45.88 86 PRO A CA 1
ATOM 645 C C . PRO A 1 86 ? 39.116 33.008 -25.629 1.00 45.88 86 PRO A C 1
ATOM 647 O O . PRO A 1 86 ? 38.840 33.276 -26.798 1.00 45.88 86 PRO A O 1
ATOM 650 N N . GLU A 1 87 ? 39.383 33.923 -24.710 1.00 48.25 87 GLU A N 1
ATOM 651 C CA . GLU A 1 87 ? 39.663 35.330 -24.923 1.00 48.25 87 GLU A CA 1
ATOM 652 C C . GLU A 1 87 ? 40.797 35.505 -25.950 1.00 48.25 87 GLU A C 1
ATOM 654 O O . GLU A 1 87 ? 41.949 35.196 -25.652 1.00 48.25 87 GLU A O 1
ATOM 659 N N . ASN A 1 88 ? 40.497 36.035 -27.146 1.00 40.78 88 ASN A N 1
ATOM 660 C CA . ASN A 1 88 ? 41.389 37.005 -27.789 1.00 40.78 88 ASN A CA 1
ATOM 661 C C . ASN A 1 88 ? 40.735 37.838 -28.913 1.00 40.78 88 ASN A C 1
ATOM 663 O O . ASN A 1 88 ? 40.162 37.309 -29.863 1.00 40.78 88 ASN A O 1
ATOM 667 N N . THR A 1 89 ? 41.055 39.136 -28.876 1.00 39.91 89 THR A N 1
ATOM 668 C CA . THR A 1 89 ? 41.039 40.154 -29.953 1.00 39.91 89 THR A CA 1
ATOM 669 C C . THR A 1 89 ? 39.760 40.989 -30.211 1.00 39.91 89 THR A C 1
ATOM 671 O O . THR A 1 89 ? 38.928 40.678 -31.053 1.00 39.91 89 THR A O 1
ATOM 674 N N . ARG A 1 90 ? 39.699 42.127 -29.490 1.00 45.19 90 ARG A N 1
ATOM 675 C CA . ARG A 1 90 ? 39.200 43.506 -29.807 1.00 45.19 90 ARG A CA 1
ATOM 676 C C . ARG A 1 90 ? 39.098 43.927 -31.302 1.00 45.19 90 ARG A C 1
ATOM 678 O O . ARG A 1 90 ? 39.763 43.274 -32.101 1.00 45.19 90 ARG A O 1
ATOM 685 N N . PRO A 1 91 ? 38.586 45.148 -31.670 1.00 50.62 91 PRO A N 1
ATOM 686 C CA . PRO A 1 91 ? 37.769 46.183 -30.962 1.00 50.62 91 PRO A CA 1
ATOM 687 C C . PRO A 1 91 ? 36.627 46.886 -31.790 1.00 50.62 91 PRO A C 1
ATOM 689 O O . PRO A 1 91 ? 36.629 46.831 -33.012 1.00 50.62 91 PRO A O 1
ATOM 692 N N . ALA A 1 92 ? 35.802 47.705 -31.095 1.00 42.91 92 ALA A N 1
ATOM 693 C CA . ALA A 1 92 ? 35.005 48.887 -31.550 1.00 42.91 92 ALA A CA 1
ATOM 694 C C . ALA A 1 92 ? 33.618 48.643 -32.217 1.00 42.91 92 ALA A C 1
ATOM 696 O O . ALA A 1 92 ? 33.550 48.056 -33.286 1.00 42.91 92 ALA A O 1
ATOM 697 N N . GLU A 1 93 ? 32.471 48.920 -31.562 1.00 44.41 93 GLU A N 1
ATOM 698 C CA . GLU A 1 93 ? 31.739 50.217 -31.380 1.00 44.41 93 GLU A CA 1
ATOM 699 C C . GLU A 1 93 ? 30.605 50.393 -32.443 1.00 44.41 93 GLU A C 1
ATOM 701 O O . GLU A 1 93 ? 30.767 49.873 -33.543 1.00 44.41 93 GLU A O 1
ATOM 706 N N . PRO A 1 94 ? 29.512 51.174 -32.249 1.00 49.59 94 PRO A N 1
ATOM 707 C CA . PRO A 1 94 ? 28.530 51.284 -31.157 1.00 49.59 94 PRO A CA 1
ATOM 708 C C . PRO A 1 94 ? 27.087 50.921 -31.604 1.00 49.59 94 PRO A C 1
ATOM 710 O O . PRO A 1 94 ? 26.781 50.741 -32.780 1.00 49.59 94 PRO A O 1
ATOM 713 N N . ALA A 1 95 ? 26.171 50.889 -30.632 1.00 50.25 95 ALA A N 1
ATOM 714 C CA . ALA A 1 95 ? 24.718 50.879 -30.822 1.00 50.25 95 ALA A CA 1
ATOM 715 C C . ALA A 1 95 ? 24.207 51.987 -31.772 1.00 50.25 95 ALA A C 1
ATOM 717 O O . ALA A 1 95 ? 24.829 53.043 -31.906 1.00 50.25 95 ALA A O 1
ATOM 718 N N . PRO A 1 96 ? 22.977 51.832 -32.287 1.00 49.06 96 PRO A N 1
ATOM 719 C CA . PRO A 1 96 ? 21.995 52.818 -31.857 1.00 49.06 96 PRO A CA 1
ATOM 720 C C . PRO A 1 96 ? 20.677 52.207 -31.383 1.00 49.06 96 PRO A C 1
ATOM 722 O O . PRO A 1 96 ? 20.113 51.278 -31.956 1.00 49.06 96 PRO A O 1
ATOM 725 N N . ALA A 1 97 ? 20.214 52.822 -30.303 1.00 50.88 97 ALA A N 1
ATOM 726 C CA . ALA A 1 97 ? 18.881 52.791 -29.741 1.00 50.88 97 ALA A CA 1
ATOM 727 C C . ALA A 1 97 ? 17.748 52.606 -30.761 1.00 50.88 97 ALA A C 1
ATOM 729 O O . ALA A 1 97 ? 17.682 53.293 -31.777 1.00 50.88 97 ALA A O 1
ATOM 730 N N . THR A 1 98 ? 16.770 51.786 -30.386 1.00 42.91 98 THR A N 1
ATOM 731 C CA . THR A 1 98 ? 15.358 52.032 -30.698 1.00 42.91 98 THR A CA 1
ATOM 732 C C . THR A 1 98 ? 14.508 51.443 -29.577 1.00 42.91 98 THR A C 1
ATOM 734 O O . THR A 1 98 ? 14.199 50.259 -29.544 1.00 42.91 98 THR A O 1
ATOM 737 N N . VAL A 1 99 ? 14.146 52.305 -28.631 1.00 55.12 99 VAL A N 1
ATOM 738 C CA . VAL A 1 99 ? 12.882 52.193 -27.900 1.00 55.12 99 VAL A CA 1
ATOM 739 C C . VAL A 1 99 ? 12.082 53.421 -28.321 1.00 55.12 99 VAL A C 1
ATOM 741 O O . VAL A 1 99 ? 12.609 54.533 -28.256 1.00 55.12 99 VAL A O 1
ATOM 744 N N . PRO A 1 100 ? 10.870 53.226 -28.842 1.00 48.25 100 PRO A N 1
ATOM 745 C CA . PRO A 1 100 ? 9.726 53.946 -28.290 1.00 48.25 100 PRO A CA 1
ATOM 746 C C . PRO A 1 100 ? 8.578 52.948 -28.019 1.00 48.25 100 PRO A C 1
ATOM 748 O O . PRO A 1 100 ? 8.404 51.985 -28.754 1.00 48.25 100 PRO A O 1
ATOM 751 N N . GLU A 1 101 ? 7.921 53.019 -26.856 1.00 35.22 101 GLU A N 1
ATOM 752 C CA . GLU A 1 101 ? 6.597 53.669 -26.722 1.00 35.22 101 GLU A CA 1
ATOM 753 C C . GLU A 1 101 ? 5.481 52.709 -27.213 1.00 35.22 101 GLU A C 1
ATOM 755 O O . GLU A 1 101 ? 5.510 52.225 -28.330 1.00 35.22 101 GLU A O 1
ATOM 760 N N . ALA A 1 102 ? 4.482 52.298 -26.440 1.00 41.88 102 ALA A N 1
ATOM 761 C CA . ALA A 1 102 ? 3.639 53.132 -25.615 1.00 41.88 102 ALA A CA 1
ATOM 762 C C . ALA A 1 102 ? 2.891 52.323 -24.543 1.00 41.88 102 ALA A C 1
ATOM 764 O O . ALA A 1 102 ? 2.532 51.156 -24.695 1.00 41.88 102 ALA A O 1
ATOM 765 N N . SER A 1 103 ? 2.638 53.044 -23.463 1.00 44.47 103 SER A N 1
ATOM 766 C CA . SER A 1 103 ? 1.833 52.737 -22.294 1.00 44.47 103 SER A CA 1
ATOM 767 C C . SER A 1 103 ? 0.352 52.429 -22.572 1.00 44.47 103 SER A C 1
ATOM 769 O O . SER A 1 103 ? -0.286 53.066 -23.400 1.00 44.47 103 SER A O 1
ATOM 771 N N . LYS A 1 104 ? -0.186 51.527 -21.737 1.00 45.12 104 LYS A N 1
ATOM 7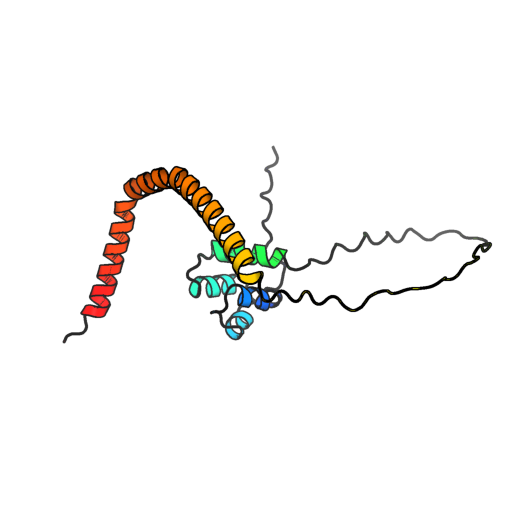72 C CA . LYS A 1 104 ? -1.473 51.577 -21.003 1.00 45.12 104 LYS A CA 1
ATOM 773 C C . LYS A 1 104 ? -2.691 52.295 -21.623 1.00 45.12 104 LYS A C 1
ATOM 775 O O . LYS A 1 104 ? -2.735 53.518 -21.683 1.00 45.12 104 LYS A O 1
ATOM 780 N N . ALA A 1 105 ? -3.780 51.532 -21.736 1.00 40.34 105 ALA A N 1
ATOM 781 C CA . ALA A 1 105 ? -5.139 51.919 -21.329 1.00 40.34 105 ALA A CA 1
ATOM 782 C C . ALA A 1 105 ? -5.860 50.628 -20.864 1.00 40.34 105 ALA A C 1
ATOM 784 O O . ALA A 1 105 ? -5.879 49.652 -21.601 1.00 40.34 105 ALA A O 1
ATOM 785 N N . THR A 1 106 ? -6.172 50.456 -19.572 1.00 34.62 106 THR A N 1
ATOM 786 C CA . THR A 1 106 ? -7.423 50.895 -18.901 1.00 34.62 106 THR A CA 1
ATOM 787 C C . THR A 1 106 ? -8.595 49.975 -19.295 1.00 34.62 106 THR A C 1
ATOM 789 O O . THR A 1 106 ? -9.008 50.000 -20.443 1.00 34.62 106 THR A O 1
ATOM 792 N N . PHE A 1 107 ? -9.023 49.000 -18.480 1.00 43.56 107 PHE A N 1
ATOM 793 C CA . PHE A 1 107 ? -9.792 49.060 -17.212 1.00 43.56 107 PHE A CA 1
ATOM 794 C C . PHE A 1 107 ? -11.279 48.716 -17.442 1.00 43.56 107 PHE A C 1
ATOM 796 O O . PHE A 1 107 ? -11.930 49.379 -18.244 1.00 43.56 107 PHE A O 1
ATOM 803 N N . ASN A 1 108 ? -11.764 47.707 -16.700 1.00 41.66 108 ASN A N 1
ATOM 804 C CA . ASN A 1 108 ? -13.106 47.480 -16.108 1.00 41.66 108 ASN A CA 1
ATOM 805 C C . ASN A 1 108 ? -13.495 45.994 -16.224 1.00 41.66 108 ASN A C 1
ATOM 807 O O . ASN A 1 108 ? -13.579 45.480 -17.331 1.00 41.66 108 ASN A O 1
ATOM 811 N N . ALA A 1 109 ? -13.620 45.193 -15.160 1.00 47.72 109 ALA A N 1
ATOM 812 C CA . ALA A 1 109 ? -14.382 45.349 -13.909 1.00 47.72 109 ALA A CA 1
ATOM 813 C C . ALA A 1 109 ? -15.898 45.496 -14.141 1.00 47.72 109 ALA A C 1
ATOM 815 O O . ALA A 1 109 ? -16.394 46.593 -14.374 1.00 47.72 109 ALA A O 1
ATOM 816 N N . THR A 1 110 ? -16.603 44.363 -14.080 1.00 39.41 110 THR A N 1
ATOM 817 C CA . THR A 1 110 ? -18.047 44.124 -13.842 1.00 39.41 110 THR A CA 1
ATOM 818 C C . THR A 1 110 ? -18.130 42.587 -13.723 1.00 39.41 110 THR A C 1
ATOM 820 O O . THR A 1 110 ? -17.658 41.914 -14.629 1.00 39.41 110 THR A O 1
ATOM 823 N N . ASP A 1 111 ? -18.542 41.919 -12.647 1.00 45.50 111 ASP A N 1
ATOM 824 C CA . ASP A 1 111 ? -19.523 42.234 -11.609 1.00 45.50 111 ASP A CA 1
ATOM 825 C C . ASP A 1 111 ? -19.260 41.348 -10.357 1.00 45.50 111 ASP A C 1
ATOM 827 O O . ASP A 1 111 ? -18.960 40.160 -10.518 1.00 45.50 111 ASP A O 1
ATOM 831 N N . PRO A 1 112 ? -19.351 41.870 -9.119 1.00 54.78 112 PRO A N 1
ATOM 832 C CA . PRO A 1 112 ? -19.309 41.097 -7.883 1.00 54.78 112 PRO A CA 1
ATOM 833 C C . PRO A 1 112 ? -20.717 40.902 -7.290 1.00 54.78 112 PRO A C 1
ATOM 835 O O . PRO A 1 112 ? -21.055 41.565 -6.318 1.00 54.78 112 PRO A O 1
ATOM 838 N N . ALA A 1 113 ? -21.531 39.989 -7.828 1.00 49.62 113 ALA A N 1
ATOM 839 C CA . ALA A 1 113 ? -22.671 39.391 -7.114 1.00 49.62 113 ALA A CA 1
ATOM 840 C C . ALA A 1 113 ? -23.401 38.361 -7.990 1.00 49.62 113 ALA A C 1
ATOM 842 O O . ALA A 1 113 ? -24.345 38.681 -8.703 1.00 49.62 113 ALA A O 1
ATOM 843 N N . THR A 1 114 ? -23.041 37.086 -7.886 1.00 44.69 114 THR A N 1
ATOM 844 C CA . THR A 1 114 ? -24.025 36.006 -8.049 1.00 44.69 114 THR A CA 1
ATOM 845 C C . THR A 1 114 ? -23.611 34.889 -7.112 1.00 44.69 114 THR A C 1
ATOM 847 O O . THR A 1 114 ? -22.783 34.045 -7.433 1.00 44.69 114 THR A O 1
ATOM 850 N N . VAL A 1 115 ? -24.151 34.949 -5.900 1.00 56.03 115 VAL A N 1
ATOM 851 C CA . VAL A 1 115 ? -24.238 33.801 -5.003 1.00 56.03 115 VAL A CA 1
ATOM 852 C C . VAL A 1 115 ? -25.295 32.890 -5.636 1.00 56.03 115 VAL A C 1
ATOM 854 O O . VAL A 1 115 ? -26.437 33.339 -5.758 1.00 56.03 115 VAL A O 1
ATOM 857 N N . PRO A 1 116 ? -24.980 31.670 -6.106 1.00 50.03 116 PRO A N 1
ATOM 858 C CA . PRO A 1 116 ? -26.032 30.733 -6.453 1.00 50.03 116 PRO A CA 1
ATOM 859 C C . PRO A 1 116 ? -26.672 30.262 -5.143 1.00 50.03 116 PRO A C 1
ATOM 861 O O . PRO A 1 116 ? -26.183 29.349 -4.483 1.00 50.03 116 PRO A O 1
ATOM 864 N N . GLU A 1 117 ? -27.763 30.916 -4.748 1.00 53.66 117 GLU A N 1
ATOM 865 C CA . GLU A 1 117 ? -28.716 30.385 -3.776 1.00 53.66 117 GLU A CA 1
ATOM 866 C C . GLU A 1 117 ? -29.257 29.061 -4.322 1.00 53.66 117 GLU A C 1
ATOM 868 O O . GLU A 1 117 ? -30.161 29.033 -5.151 1.00 53.66 117 GLU A O 1
ATOM 873 N N . THR A 1 118 ? -28.662 27.952 -3.896 1.00 52.06 118 THR A N 1
ATOM 874 C CA . THR A 1 118 ? -29.079 26.607 -4.293 1.00 52.06 118 THR A CA 1
ATOM 875 C C . THR A 1 118 ? -29.329 25.799 -3.034 1.00 52.06 118 THR A C 1
ATOM 877 O O . THR A 1 118 ? -28.578 24.897 -2.696 1.00 52.06 118 THR A O 1
ATOM 880 N N . SER A 1 119 ? -30.377 26.147 -2.294 1.00 55.22 119 SER A N 1
ATOM 881 C CA . SER A 1 119 ? -30.812 25.370 -1.124 1.00 55.22 119 SER A CA 1
ATOM 882 C C . SER A 1 119 ? -31.846 24.291 -1.486 1.00 55.22 119 SER A C 1
ATOM 884 O O . SER A 1 119 ? -32.426 23.695 -0.586 1.00 55.22 119 SER A O 1
ATOM 886 N N . ASN A 1 120 ? -32.077 24.024 -2.783 1.00 53.03 120 ASN A N 1
ATOM 887 C CA . ASN A 1 120 ? -33.045 23.025 -3.267 1.00 53.03 120 ASN A CA 1
ATOM 888 C C . ASN A 1 120 ? -32.528 22.047 -4.356 1.00 53.03 120 ASN A C 1
ATOM 890 O O . ASN A 1 120 ? -33.237 21.083 -4.623 1.00 53.03 120 ASN A O 1
ATOM 894 N N . ASP A 1 121 ? -31.323 22.206 -4.937 1.00 56.97 121 ASP A N 1
ATOM 895 C CA . ASP A 1 121 ? -30.761 21.245 -5.931 1.00 56.97 121 ASP A CA 1
ATOM 896 C C . ASP A 1 121 ? -29.716 20.261 -5.365 1.00 56.97 121 ASP A C 1
ATOM 898 O O . ASP A 1 121 ? -29.190 19.408 -6.088 1.00 56.97 121 ASP A O 1
ATOM 902 N N . LEU A 1 122 ? -29.418 20.331 -4.062 1.00 59.41 122 LEU A N 1
ATOM 903 C CA . LEU A 1 122 ? -28.564 19.341 -3.398 1.00 59.41 122 LEU A CA 1
ATOM 904 C C . LEU A 1 122 ? -29.083 17.894 -3.503 1.00 59.41 122 LEU A C 1
ATOM 906 O O . LEU A 1 122 ? -28.259 17.027 -3.797 1.00 59.41 122 LEU A O 1
ATOM 910 N N . PRO A 1 123 ? -30.385 17.588 -3.291 1.00 69.69 123 PRO A N 1
ATOM 911 C CA . PRO A 1 123 ? -30.847 16.201 -3.369 1.00 69.69 123 PRO A CA 1
ATOM 912 C C . PRO A 1 123 ? -30.680 15.635 -4.784 1.00 69.69 123 PRO A C 1
ATOM 914 O O . PRO A 1 123 ? -30.113 14.562 -4.946 1.00 69.69 123 PRO A O 1
ATOM 917 N N . SER A 1 124 ? -31.025 16.417 -5.811 1.00 72.62 124 SER A N 1
ATOM 918 C CA . SER A 1 124 ? -30.921 16.034 -7.223 1.00 72.62 124 SER A CA 1
ATOM 919 C C . SER A 1 124 ? -29.485 15.711 -7.651 1.00 72.62 124 SER A C 1
ATOM 921 O O . SER A 1 124 ? -29.256 14.789 -8.429 1.00 72.62 124 SER A O 1
ATOM 923 N N . THR A 1 125 ? -28.510 16.470 -7.143 1.00 77.94 125 THR A N 1
ATOM 924 C CA . THR A 1 125 ? -27.087 16.281 -7.468 1.00 77.94 125 THR A CA 1
ATOM 925 C C . THR A 1 125 ? -26.519 15.034 -6.785 1.00 77.94 125 THR A C 1
ATOM 927 O O . THR A 1 125 ? -25.761 14.285 -7.396 1.00 77.94 125 THR A O 1
ATOM 930 N N . ILE A 1 126 ? -26.910 14.782 -5.532 1.00 85.06 126 ILE A N 1
ATOM 931 C CA . ILE A 1 126 ? -26.525 13.574 -4.791 1.00 85.06 126 ILE A CA 1
ATOM 932 C C . ILE A 1 126 ? -27.131 12.341 -5.462 1.00 85.06 126 ILE A C 1
ATOM 934 O O . ILE A 1 126 ? -26.404 11.390 -5.720 1.00 85.06 126 ILE A O 1
ATOM 938 N N . ASP A 1 127 ? -28.412 12.384 -5.829 1.00 86.44 127 ASP A N 1
ATOM 939 C CA . ASP A 1 127 ? -29.081 11.290 -6.540 1.00 86.44 127 ASP A CA 1
ATOM 940 C C . ASP A 1 127 ? -28.424 11.004 -7.901 1.00 86.44 127 ASP A C 1
ATOM 942 O O . ASP A 1 127 ? -28.289 9.849 -8.302 1.00 86.44 127 ASP A O 1
ATOM 946 N N . GLN A 1 128 ? -27.943 12.039 -8.596 1.00 83.69 128 GLN A N 1
ATOM 947 C CA . GLN A 1 128 ? -27.240 11.895 -9.872 1.00 83.69 128 GLN A CA 1
ATOM 948 C C . GLN A 1 128 ? -25.848 11.265 -9.706 1.00 83.69 128 GLN A C 1
ATOM 950 O O . GLN A 1 128 ? -25.481 10.386 -10.485 1.00 83.69 128 GLN A O 1
ATOM 955 N N . LEU A 1 129 ? -25.104 11.647 -8.664 1.00 87.50 129 LEU A N 1
ATOM 956 C CA . LEU A 1 129 ? -23.820 11.026 -8.325 1.00 87.50 129 LEU A CA 1
ATOM 957 C C . LEU A 1 129 ? -23.995 9.594 -7.808 1.00 87.50 129 LEU A C 1
ATOM 959 O O . LEU A 1 129 ? -23.202 8.726 -8.161 1.00 87.50 129 LEU A O 1
ATOM 963 N N . LEU A 1 130 ? -25.032 9.322 -7.012 1.00 86.50 130 LEU A N 1
ATOM 964 C CA . LEU A 1 130 ? -25.370 7.967 -6.574 1.00 86.50 130 LEU A CA 1
ATOM 965 C C . LEU A 1 130 ? -25.743 7.090 -7.766 1.00 86.50 130 LEU A C 1
ATOM 967 O O . LEU A 1 130 ? -25.253 5.972 -7.845 1.00 86.50 130 LEU A O 1
ATOM 971 N N . GLY A 1 131 ? -26.535 7.602 -8.709 1.00 84.50 131 GLY A N 1
ATOM 972 C CA . GLY A 1 131 ? -26.873 6.879 -9.933 1.00 84.50 131 GLY A CA 1
ATOM 973 C C . GLY A 1 131 ? -25.648 6.586 -10.802 1.00 84.50 131 GLY A C 1
ATOM 974 O O . GLY A 1 131 ? -25.502 5.481 -11.320 1.00 84.50 131 GLY A O 1
ATOM 975 N N . GLU A 1 132 ? -24.719 7.536 -10.924 1.00 84.50 132 GLU A N 1
ATOM 976 C CA . GLU A 1 132 ? -23.469 7.325 -11.662 1.00 84.50 132 GLU A CA 1
ATOM 977 C C . GLU A 1 132 ? -22.542 6.326 -10.950 1.00 84.50 132 GLU A C 1
ATOM 979 O O . GLU A 1 132 ? -21.902 5.496 -11.602 1.00 84.50 132 GLU A O 1
ATOM 984 N N . LEU A 1 133 ? -22.491 6.362 -9.615 1.00 89.00 133 LEU A N 1
ATOM 985 C CA . LEU A 1 133 ? -21.753 5.392 -8.808 1.00 89.00 133 LEU A CA 1
ATOM 986 C C . LEU A 1 133 ? -22.384 4.004 -8.881 1.00 89.00 133 LEU A C 1
ATOM 988 O O . LEU A 1 133 ? -21.644 3.039 -9.030 1.00 89.00 133 LEU A O 1
ATOM 992 N N . GLU A 1 134 ? -23.708 3.882 -8.821 1.00 87.44 134 GLU A N 1
ATOM 993 C CA . GLU A 1 134 ? -24.430 2.614 -8.972 1.00 87.44 134 GLU A CA 1
ATOM 994 C C . GLU A 1 134 ? -24.140 2.010 -10.346 1.00 87.44 134 GLU A C 1
ATOM 996 O O . GLU A 1 134 ? -23.675 0.876 -10.441 1.00 87.44 134 GLU A O 1
ATOM 1001 N N . GLN A 1 135 ? -24.254 2.816 -11.404 1.00 87.00 135 GLN A N 1
ATOM 1002 C CA . GLN A 1 135 ? -23.970 2.382 -12.766 1.00 87.00 135 GLN A CA 1
ATOM 1003 C C . GLN A 1 135 ? -22.509 1.941 -12.950 1.00 87.00 135 GLN A C 1
ATOM 1005 O O . GLN A 1 135 ? -22.244 0.906 -13.561 1.00 87.00 135 GLN A O 1
ATOM 1010 N N . ARG A 1 136 ? -21.542 2.700 -12.417 1.00 84.00 136 ARG A N 1
ATOM 1011 C CA . ARG A 1 136 ? -20.118 2.328 -12.483 1.00 84.00 136 ARG A CA 1
ATOM 1012 C C . ARG A 1 136 ? -19.785 1.132 -11.596 1.00 84.00 136 ARG A C 1
ATOM 1014 O O . ARG A 1 136 ? -18.929 0.336 -11.975 1.00 84.00 136 ARG A O 1
ATOM 1021 N N . THR A 1 137 ? -20.451 0.983 -10.453 1.00 88.81 137 THR A N 1
ATOM 1022 C CA . THR A 1 137 ? -20.264 -0.162 -9.552 1.00 88.81 137 THR A CA 1
ATOM 1023 C C . THR A 1 137 ? -20.797 -1.432 -10.190 1.00 88.81 137 THR A C 1
ATOM 1025 O O . THR A 1 137 ? -20.099 -2.437 -10.160 1.00 88.81 137 THR A O 1
ATOM 1028 N N . ASP A 1 138 ? -21.966 -1.390 -10.827 1.00 88.31 138 ASP A N 1
ATOM 1029 C CA . ASP A 1 138 ? -22.528 -2.542 -11.534 1.00 88.31 138 ASP A CA 1
ATOM 1030 C C . ASP A 1 138 ? -21.652 -2.963 -12.710 1.00 88.31 138 ASP A C 1
ATOM 1032 O O . ASP A 1 138 ? -21.356 -4.148 -12.868 1.00 88.31 138 ASP A O 1
ATOM 1036 N N . GLN A 1 139 ? -21.173 -1.990 -13.488 1.00 82.75 139 GLN A N 1
ATOM 1037 C CA . GLN A 1 139 ? -20.246 -2.230 -14.590 1.00 82.75 139 GLN A CA 1
ATOM 1038 C C . GLN A 1 139 ? -18.958 -2.900 -14.084 1.00 82.75 139 GLN A C 1
ATOM 1040 O O . GLN A 1 139 ? -18.573 -3.964 -14.568 1.00 82.75 139 GLN A O 1
ATOM 1045 N N . LEU A 1 140 ? -18.327 -2.323 -13.054 1.00 86.00 140 LEU A N 1
ATOM 1046 C CA . LEU A 1 140 ? -17.076 -2.839 -12.505 1.00 86.00 140 LEU A CA 1
ATOM 1047 C C . LEU A 1 140 ? -17.273 -4.189 -11.810 1.00 86.00 140 LEU A C 1
ATOM 1049 O O . LEU A 1 140 ? -16.429 -5.068 -11.937 1.00 86.00 140 LEU A O 1
ATOM 1053 N N . MET A 1 141 ? -18.390 -4.384 -11.108 1.00 88.94 141 MET A N 1
ATOM 1054 C CA . MET A 1 141 ? -18.732 -5.643 -10.452 1.00 88.94 141 MET A CA 1
ATOM 1055 C C . MET A 1 141 ? -18.988 -6.743 -11.477 1.00 88.94 141 MET A C 1
ATOM 1057 O O . MET A 1 141 ? -18.642 -7.895 -11.227 1.00 88.94 141 MET A O 1
ATOM 1061 N N . GLN A 1 142 ? -19.577 -6.420 -12.628 1.00 86.00 142 GLN A N 1
ATOM 1062 C CA . GLN A 1 142 ? -19.849 -7.390 -13.682 1.00 86.00 142 GLN A CA 1
ATOM 1063 C C . GLN A 1 142 ? -18.567 -7.837 -14.391 1.00 86.00 142 GLN A C 1
ATOM 1065 O O . GLN A 1 142 ? -18.384 -9.042 -14.581 1.00 86.00 142 GLN A O 1
ATOM 1070 N N . ASP A 1 143 ? -17.660 -6.905 -14.681 1.00 84.19 143 ASP A N 1
ATOM 1071 C CA . ASP A 1 143 ? -16.344 -7.202 -15.256 1.00 84.19 143 ASP A CA 1
ATOM 1072 C C . ASP A 1 143 ? -15.459 -7.953 -14.244 1.00 84.19 143 ASP A C 1
ATOM 1074 O O . ASP A 1 143 ? -14.932 -9.024 -14.542 1.00 84.19 143 ASP A O 1
ATOM 1078 N N . PHE A 1 144 ? -15.411 -7.488 -12.988 1.00 86.62 144 PHE A N 1
ATOM 1079 C CA . PHE A 1 144 ? -14.737 -8.167 -11.874 1.00 86.62 144 PHE A CA 1
ATOM 1080 C C . PHE A 1 144 ? -15.270 -9.589 -11.689 1.00 86.62 144 PHE A C 1
ATOM 1082 O O . PHE A 1 144 ? -14.508 -10.535 -11.513 1.00 86.62 144 PHE A O 1
ATOM 1089 N N . LYS A 1 145 ? -16.592 -9.768 -11.740 1.00 83.31 145 LYS A N 1
ATOM 1090 C CA . LYS A 1 145 ? -17.228 -11.079 -11.633 1.00 83.31 145 LYS A CA 1
ATOM 1091 C C . LYS A 1 145 ? -16.852 -11.967 -12.815 1.00 83.31 145 LYS A C 1
ATOM 1093 O O . LYS A 1 145 ? -16.619 -13.146 -12.591 1.00 83.31 145 LYS A O 1
ATOM 1098 N N . ALA A 1 146 ? -16.803 -11.451 -14.039 1.00 84.62 146 ALA A N 1
ATOM 1099 C CA . ALA A 1 146 ? -16.440 -12.239 -15.214 1.00 84.62 146 ALA A CA 1
ATOM 1100 C C . ALA A 1 146 ? -14.968 -12.686 -15.184 1.00 84.62 146 ALA A C 1
ATOM 1102 O O . ALA A 1 146 ? -14.686 -13.850 -15.472 1.00 84.62 146 ALA A O 1
ATOM 1103 N N . ASP A 1 147 ? -14.065 -11.800 -14.765 1.00 82.25 147 ASP A N 1
ATOM 1104 C CA . ASP A 1 147 ? -12.624 -12.054 -14.783 1.00 82.25 147 ASP A CA 1
ATOM 1105 C C . ASP A 1 147 ? -12.142 -12.817 -13.542 1.00 82.25 147 ASP A C 1
ATOM 1107 O O . ASP A 1 147 ? -11.353 -13.759 -13.646 1.00 82.25 147 ASP A O 1
ATOM 1111 N N . LEU A 1 148 ? -12.653 -12.476 -12.355 1.00 80.25 148 LEU A N 1
ATOM 1112 C CA . LEU A 1 148 ? -12.133 -13.007 -11.096 1.00 80.25 148 LEU A CA 1
ATOM 1113 C C . LEU A 1 148 ? -12.906 -14.197 -10.543 1.00 80.25 148 LEU A C 1
ATOM 1115 O O . LEU A 1 148 ? -12.302 -14.950 -9.791 1.00 80.25 148 LEU A O 1
ATOM 1119 N N . LEU A 1 149 ? -14.174 -14.461 -10.899 1.00 83.50 149 LEU A N 1
ATOM 1120 C CA . LEU A 1 149 ? -14.790 -15.753 -10.523 1.00 83.50 149 LEU A CA 1
ATOM 1121 C C . LEU A 1 149 ? -13.965 -16.954 -10.993 1.00 83.50 149 LEU A C 1
ATOM 1123 O O . LEU A 1 149 ? -13.668 -17.809 -10.155 1.00 83.50 149 LEU A O 1
ATOM 1127 N N . PRO A 1 150 ? -13.597 -17.062 -12.285 1.00 78.94 150 PRO A N 1
ATOM 1128 C CA . PRO A 1 150 ? -12.858 -18.224 -12.756 1.00 78.94 150 PRO A CA 1
ATOM 1129 C C . PRO A 1 150 ? -11.437 -18.253 -12.183 1.00 78.94 150 PRO A C 1
ATOM 1131 O O . PRO A 1 150 ? -10.953 -19.329 -11.821 1.00 78.94 150 PRO A O 1
ATOM 1134 N N . GLU A 1 151 ? -10.787 -17.092 -12.024 1.00 75.88 151 GLU A N 1
ATOM 1135 C CA . GLU A 1 151 ? -9.452 -17.022 -11.426 1.00 75.88 151 GLU A CA 1
ATOM 1136 C C . GLU A 1 151 ? -9.483 -17.398 -9.940 1.00 75.88 151 GLU A C 1
ATOM 1138 O O . GLU A 1 151 ? -8.676 -18.218 -9.507 1.00 75.88 151 GLU A O 1
ATOM 1143 N N . LEU A 1 152 ? -10.437 -16.882 -9.160 1.00 76.75 152 LEU A N 1
ATOM 1144 C CA . LEU A 1 152 ? -10.611 -17.220 -7.748 1.00 76.75 152 LEU A CA 1
ATOM 1145 C C . LEU A 1 152 ? -11.013 -18.679 -7.573 1.00 76.75 152 LEU A C 1
ATOM 1147 O O . LEU A 1 152 ? -10.469 -19.326 -6.689 1.00 76.75 152 LEU A O 1
ATOM 1151 N N . GLU A 1 153 ? -11.892 -19.241 -8.407 1.00 78.19 153 GLU A N 1
ATOM 1152 C CA . GLU A 1 153 ? -12.237 -20.663 -8.327 1.00 78.19 153 GLU A CA 1
ATOM 1153 C C . GLU A 1 153 ? -11.006 -21.541 -8.592 1.00 78.19 153 GLU A C 1
ATOM 1155 O O . GLU A 1 153 ? -10.737 -22.500 -7.859 1.00 78.19 153 GLU A O 1
ATOM 1160 N N . GLN A 1 154 ? -10.206 -21.193 -9.599 1.00 76.81 154 GLN A N 1
ATOM 1161 C CA . GLN A 1 154 ? -8.994 -21.929 -9.934 1.00 76.81 154 GLN A CA 1
ATOM 1162 C C . GLN A 1 154 ? -7.901 -21.756 -8.867 1.00 76.81 154 GLN A C 1
ATOM 1164 O O . GLN A 1 154 ? -7.265 -22.733 -8.458 1.00 76.81 154 GLN A O 1
ATOM 1169 N N . LYS A 1 155 ? -7.690 -20.530 -8.380 1.00 74.25 155 LYS A N 1
ATOM 1170 C CA . LYS A 1 155 ? -6.706 -20.190 -7.345 1.00 74.25 155 LYS A CA 1
ATOM 1171 C C . LYS A 1 155 ? -7.094 -20.795 -6.002 1.00 74.25 155 LYS A C 1
ATOM 1173 O O . LYS A 1 155 ? -6.213 -21.339 -5.332 1.00 74.25 155 LYS A O 1
ATOM 1178 N N . ALA A 1 156 ? -8.383 -20.766 -5.657 1.00 74.31 156 ALA A N 1
ATOM 1179 C CA . ALA A 1 156 ? -8.948 -21.427 -4.491 1.00 74.31 156 ALA A CA 1
ATOM 1180 C C . ALA A 1 156 ? -8.713 -22.925 -4.602 1.00 74.31 156 ALA A C 1
ATOM 1182 O O . ALA A 1 156 ? -8.052 -23.468 -3.739 1.00 74.31 156 ALA A O 1
ATOM 1183 N N . ARG A 1 157 ? -9.099 -23.603 -5.688 1.00 77.06 157 ARG A N 1
ATOM 1184 C CA . ARG A 1 157 ? -8.846 -25.052 -5.831 1.00 77.06 157 ARG A CA 1
ATOM 1185 C C . ARG A 1 157 ? -7.359 -25.418 -5.750 1.00 77.06 157 ARG A C 1
ATOM 1187 O O . ARG A 1 157 ? -7.024 -26.453 -5.181 1.00 77.06 157 ARG A O 1
ATOM 1194 N N . ARG A 1 158 ? -6.462 -24.583 -6.288 1.00 73.88 158 ARG A N 1
ATOM 1195 C CA . ARG A 1 158 ? -5.018 -24.871 -6.324 1.00 73.88 158 ARG A CA 1
ATOM 1196 C C . ARG A 1 158 ? -4.294 -24.580 -5.007 1.00 73.88 158 ARG A C 1
ATOM 1198 O O . ARG A 1 158 ? -3.303 -25.239 -4.717 1.00 73.88 158 ARG A O 1
ATOM 1205 N N . ASN A 1 159 ? -4.772 -23.613 -4.224 1.00 75.31 159 ASN A N 1
ATOM 1206 C CA . ASN A 1 159 ? -4.109 -23.156 -2.997 1.00 75.31 159 ASN A CA 1
ATOM 1207 C C . ASN A 1 159 ? -4.985 -23.305 -1.741 1.00 75.31 159 ASN A C 1
ATOM 1209 O O . ASN A 1 159 ? -4.544 -22.942 -0.657 1.00 75.31 159 ASN A O 1
ATOM 1213 N N . LEU A 1 160 ? -6.189 -23.889 -1.842 1.00 78.50 160 LEU A N 1
ATOM 1214 C CA . LEU A 1 160 ? -7.075 -24.109 -0.689 1.00 78.50 160 LEU A CA 1
ATOM 1215 C C . LEU A 1 160 ? -6.346 -24.899 0.389 1.00 78.50 160 LEU A C 1
ATOM 1217 O O . LEU A 1 160 ? -6.460 -24.589 1.565 1.00 78.50 160 LEU A O 1
ATOM 1221 N N . GLY A 1 161 ? -5.588 -25.917 -0.025 1.00 80.50 161 GLY A N 1
ATOM 1222 C CA . GLY A 1 161 ? -4.846 -26.774 0.889 1.00 80.50 161 GLY A CA 1
ATOM 1223 C C . GLY A 1 161 ? -3.775 -26.008 1.659 1.00 80.50 161 GLY A C 1
ATOM 1224 O O . GLY A 1 161 ? -3.663 -26.185 2.866 1.00 80.50 161 GLY A O 1
ATOM 1225 N N . THR A 1 162 ? -3.023 -25.126 0.995 1.00 81.81 162 THR A N 1
ATOM 1226 C CA . THR A 1 162 ? -1.948 -24.356 1.638 1.00 81.81 162 THR A CA 1
ATOM 1227 C C . THR A 1 162 ? -2.501 -23.240 2.516 1.00 81.81 162 THR A C 1
ATOM 1229 O O . THR A 1 162 ? -2.030 -23.066 3.638 1.00 81.81 162 THR A O 1
ATOM 1232 N N . SER A 1 163 ? -3.542 -22.536 2.065 1.00 79.31 163 SER A N 1
ATOM 1233 C CA . SER A 1 163 ? -4.218 -21.505 2.858 1.00 79.31 163 SER A CA 1
ATOM 1234 C C . SER A 1 163 ? -4.955 -22.092 4.064 1.00 79.31 163 SER A C 1
ATOM 1236 O O . SER A 1 163 ? -4.850 -21.541 5.156 1.00 79.31 163 SER A O 1
ATOM 1238 N N . LEU A 1 164 ? -5.639 -23.234 3.913 1.00 87.56 164 LEU A N 1
ATOM 1239 C CA . LEU A 1 164 ? -6.301 -23.923 5.026 1.00 87.56 164 LEU A CA 1
ATOM 1240 C C . LEU A 1 164 ? -5.279 -24.462 6.031 1.00 87.56 164 LEU A C 1
ATOM 1242 O O . LEU A 1 164 ? -5.500 -24.348 7.231 1.00 87.56 164 LEU A O 1
ATOM 1246 N N . LEU A 1 165 ? -4.145 -24.990 5.562 1.00 88.88 165 LEU A N 1
ATOM 1247 C CA . LEU A 1 165 ? -3.050 -25.428 6.428 1.00 88.88 165 LEU A CA 1
ATOM 1248 C C . LEU A 1 165 ? -2.457 -24.257 7.222 1.00 88.88 165 LEU A C 1
ATOM 1250 O O . LEU A 1 165 ? -2.228 -24.395 8.419 1.00 88.88 165 LEU A O 1
ATOM 1254 N N . MET A 1 166 ? -2.240 -23.105 6.581 1.00 87.69 166 MET A N 1
ATOM 1255 C CA . MET A 1 166 ? -1.732 -21.905 7.251 1.00 87.69 166 MET A CA 1
ATOM 1256 C C . MET A 1 166 ? -2.731 -21.355 8.266 1.00 87.69 166 MET A C 1
ATOM 1258 O O . MET A 1 166 ? -2.352 -21.077 9.400 1.00 87.69 166 MET A O 1
ATOM 1262 N N . ALA A 1 167 ? -4.010 -21.266 7.896 1.00 90.69 167 ALA A N 1
ATOM 1263 C CA . ALA A 1 167 ? -5.069 -20.832 8.801 1.00 90.69 167 ALA A CA 1
ATOM 1264 C C . ALA A 1 167 ? -5.223 -21.786 9.998 1.00 90.69 167 ALA A C 1
ATOM 1266 O O . ALA A 1 167 ? -5.345 -21.335 11.135 1.00 90.69 167 ALA A O 1
ATOM 1267 N N . LEU A 1 168 ? -5.154 -23.102 9.768 1.00 91.69 168 LEU A N 1
ATOM 1268 C CA . LEU A 1 168 ? -5.191 -24.109 10.828 1.00 91.69 168 LEU A CA 1
ATOM 1269 C C . LEU A 1 168 ? -3.938 -24.032 11.713 1.00 91.69 168 LEU A C 1
ATOM 1271 O O . LEU A 1 168 ? -4.046 -24.092 12.934 1.00 91.69 168 LEU A O 1
ATOM 1275 N N . GLY A 1 169 ? -2.759 -23.854 11.115 1.00 89.38 169 GLY A N 1
ATOM 1276 C CA . GLY A 1 169 ? -1.493 -23.702 11.828 1.00 89.38 169 GLY A CA 1
ATOM 1277 C C . GLY A 1 169 ? -1.495 -22.480 12.744 1.00 89.38 169 GLY A C 1
ATOM 1278 O O . GLY A 1 169 ? -1.217 -22.605 13.935 1.00 89.38 169 GLY A O 1
ATOM 1279 N N . LEU A 1 170 ? -1.894 -21.318 12.221 1.00 89.81 170 LEU A N 1
ATOM 1280 C CA . LEU A 1 170 ? -2.034 -20.082 12.995 1.00 89.81 170 LEU A CA 1
ATOM 1281 C C . LEU A 1 170 ? -3.109 -20.210 14.080 1.00 89.81 170 LEU A C 1
ATOM 1283 O O . LEU A 1 170 ? -2.865 -19.843 15.228 1.00 89.81 170 LEU A O 1
ATOM 1287 N N . GLY A 1 171 ? -4.265 -20.796 13.756 1.00 87.12 171 GLY A N 1
ATOM 1288 C CA . GLY A 1 171 ? -5.351 -21.014 14.712 1.00 87.12 171 GLY A CA 1
ATOM 1289 C C . GLY A 1 171 ? -4.958 -21.928 15.877 1.00 87.12 171 GLY A C 1
ATOM 1290 O O . GLY A 1 171 ? -5.315 -21.653 17.021 1.00 87.12 171 GLY A O 1
ATOM 1291 N N . ILE A 1 172 ? -4.173 -22.976 15.618 1.00 89.38 172 ILE A N 1
ATOM 1292 C CA . ILE A 1 172 ? -3.656 -23.876 16.659 1.00 89.38 172 ILE A CA 1
ATOM 1293 C C . ILE A 1 172 ? -2.635 -23.156 17.547 1.00 89.38 172 ILE A C 1
ATOM 1295 O O . ILE A 1 172 ? -2.716 -23.279 18.767 1.00 89.38 172 ILE A O 1
ATOM 1299 N N . ILE A 1 173 ? -1.704 -22.389 16.968 1.00 87.75 173 ILE A N 1
ATOM 1300 C CA . ILE A 1 173 ? -0.683 -21.648 17.729 1.00 87.75 173 ILE A CA 1
ATOM 1301 C C . ILE A 1 173 ? -1.347 -20.629 18.657 1.00 87.75 173 ILE A C 1
ATOM 1303 O O . ILE A 1 173 ? -1.068 -20.613 19.855 1.00 87.75 173 ILE A O 1
ATOM 1307 N N . VAL A 1 174 ? -2.270 -19.824 18.124 1.00 88.75 174 VAL A N 1
ATOM 1308 C CA . VAL A 1 174 ? -3.024 -18.836 18.908 1.00 88.75 174 VAL A CA 1
ATOM 1309 C C . VAL A 1 174 ? -3.898 -19.530 19.956 1.00 88.75 174 VAL A C 1
ATOM 1311 O O . VAL A 1 174 ? -3.929 -19.106 21.111 1.00 88.75 174 VAL A O 1
ATOM 1314 N N . GLY A 1 175 ? -4.553 -20.637 19.596 1.00 83.06 175 GLY A N 1
ATOM 1315 C CA . GLY A 1 175 ? -5.373 -21.430 20.511 1.00 83.06 175 GLY A CA 1
ATOM 1316 C C . GLY A 1 175 ? -4.586 -22.029 21.681 1.00 83.06 175 GLY A C 1
ATOM 1317 O O . GLY A 1 175 ? -5.072 -22.019 22.809 1.00 83.06 175 GLY A O 1
ATOM 1318 N N . LEU A 1 176 ? -3.357 -22.498 21.451 1.00 85.62 176 LEU A N 1
ATOM 1319 C CA . LEU A 1 176 ? -2.472 -23.009 22.504 1.00 85.62 176 LEU A CA 1
ATOM 1320 C C . LEU A 1 176 ? -1.889 -21.892 23.371 1.00 85.62 176 LEU A C 1
ATOM 1322 O O . LEU A 1 176 ? -1.835 -22.043 24.592 1.00 85.62 176 LEU A O 1
ATOM 1326 N N . LEU A 1 177 ? -1.492 -20.768 22.768 1.00 82.56 177 LEU A N 1
ATOM 1327 C CA . LEU A 1 177 ? -0.921 -19.637 23.501 1.00 82.56 177 LEU A CA 1
ATOM 1328 C C . LEU A 1 177 ? -1.947 -19.011 24.461 1.00 82.56 177 LEU A C 1
ATOM 1330 O O . LEU A 1 177 ? -1.613 -18.666 25.592 1.00 82.56 177 LEU A O 1
ATOM 1334 N N . LEU A 1 178 ? -3.208 -18.909 24.028 1.00 79.31 178 LEU A N 1
ATOM 1335 C CA . LEU A 1 178 ? -4.297 -18.346 24.831 1.00 79.31 178 LEU A CA 1
ATOM 1336 C C . LEU A 1 178 ? -4.983 -19.392 25.731 1.00 79.31 178 LEU A C 1
ATOM 1338 O O . LEU A 1 178 ? -5.482 -19.055 26.804 1.00 79.31 178 LEU A O 1
ATOM 1342 N N . GLY A 1 179 ? -4.991 -20.666 25.327 1.00 67.62 179 GLY A N 1
ATOM 1343 C CA . GLY A 1 179 ? -5.587 -21.781 26.070 1.00 67.62 179 GLY A CA 1
ATOM 1344 C C . GLY A 1 179 ? -4.691 -22.397 27.152 1.00 67.62 179 GLY A C 1
ATOM 1345 O O . GLY A 1 179 ? -5.196 -23.112 28.015 1.00 67.62 179 GLY A O 1
ATOM 1346 N N . GLY A 1 180 ? -3.385 -22.108 27.150 1.00 64.94 180 GLY A N 1
ATOM 1347 C CA . GLY A 1 180 ? -2.401 -22.699 28.069 1.00 64.94 180 GLY A CA 1
ATOM 1348 C C . GLY A 1 180 ? -2.406 -22.157 29.505 1.00 64.94 180 GLY A C 1
ATOM 1349 O O . GLY A 1 180 ? -1.662 -22.656 30.344 1.00 64.94 180 GLY A O 1
ATOM 1350 N N . LYS A 1 181 ? -3.235 -21.155 29.823 1.00 62.75 181 LYS A N 1
ATOM 1351 C CA . LYS A 1 181 ? -3.297 -20.530 31.155 1.00 62.75 181 LYS A CA 1
ATOM 1352 C C . LYS A 1 181 ? -4.561 -20.937 31.912 1.00 62.75 181 LYS A C 1
ATOM 1354 O O . LYS A 1 181 ? -5.442 -20.121 32.177 1.00 62.75 181 LYS A O 1
ATOM 1359 N N . ARG A 1 182 ? -4.645 -22.220 32.264 1.00 57.88 182 ARG A N 1
ATOM 1360 C CA . ARG A 1 182 ? -5.510 -22.729 33.341 1.00 57.88 182 ARG A CA 1
ATOM 1361 C C . ARG A 1 182 ? -4.742 -23.798 34.114 1.00 57.88 182 ARG A C 1
ATOM 1363 O O . ARG A 1 182 ? -4.733 -24.961 33.723 1.00 57.88 182 ARG A O 1
ATOM 1370 N N . GLY A 1 183 ? -4.084 -23.353 35.178 1.00 51.97 183 GLY A N 1
ATOM 1371 C CA . GLY A 1 183 ? -3.301 -24.142 36.126 1.00 51.97 183 GLY A CA 1
ATOM 1372 C C . GLY A 1 183 ? -2.620 -23.205 37.098 1.00 51.97 183 GLY A C 1
ATOM 1373 O O . GLY A 1 183 ? -1.645 -22.563 36.658 1.00 51.97 183 GLY A O 1
#

Sequence (183 aa):
MSLADPCPGPALSTLPLTDLVPLMLEEWPDLSQEALENVADDPEATVIYIATHTDHTRALVRRHLAELASLLPTEPPPDPVAEPAPENTRPAEPAPATVPEASKATFNATDPATVPETSNDLPSTIDQLLGELEQRTDQLMQDFKADLLPELEQKARRNLGTSLLMALGLGIIVGLLLGGKRG

Secondary structure (DSSP, 8-state):
-PPPPP-----TTSS-GGGGHHHHHHH-TTS-HHHHHTTTT-HHHHHHHHHHHS---HHHHHHHHHHHHHHS---PPP----------------------------------------SSSHHHHHHHHHHHHHHHHHHHHHHHHHHHHHHHHHHHHHHHHHHHHHHHHHHHHHHHHHHS---

Mean predicted aligned error: 22.08 Å

Radius of gyration: 32.05 Å; Cα contacts (8 Å, |Δi|>4): 53; chains: 1; bounding box: 74×81×68 Å

Solvent-accessible surface area (backbone atoms only — not comparable to full-atom values): 11862 Å² total; per-residue (Å²): 140,78,79,82,75,77,78,78,66,81,60,72,87,78,57,70,46,64,80,43,46,69,61,49,42,70,80,37,70,90,59,55,65,72,63,47,63,76,27,26,88,37,67,66,58,35,33,52,52,49,23,69,75,65,83,42,53,54,70,59,46,51,49,53,52,44,56,55,59,67,70,50,83,71,75,74,76,74,70,79,74,74,72,86,72,84,89,80,83,86,85,85,88,81,86,81,89,85,84,79,90,83,82,89,81,86,92,81,93,84,81,96,82,82,82,84,86,63,92,76,54,61,65,62,52,50,53,50,52,50,49,51,47,50,54,51,46,53,54,50,50,51,52,48,48,66,60,41,48,62,49,48,54,51,49,41,72,74,38,44,68,61,53,49,48,50,53,50,51,52,50,49,53,54,48,48,70,70,62,66,81,79,130

pLDDT: mean 70.87, std 17.03, range [34.62, 91.69]

Foldseek 3Di:
DDDPDDPPQPPPVPDQQLVVLVVVCVVPVVDDSVVLNVCSNPPQSNLVRCCVRVVHDSVVSVVVSSVSVVVPDPPDPPDPPPDPDDDDDDDDDDDDDDDDDDDD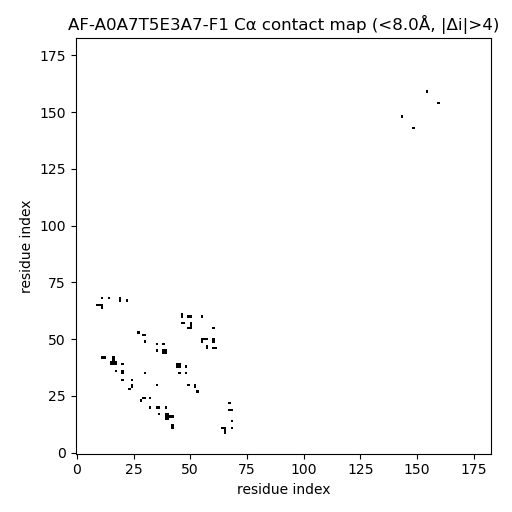DDDDDDDPDDDPPPPDCVVVVVVVVVVVVVVVCVVVVVVCCVPVVVVVVVCCVVCVVVVVVVVVVVCVVVCCVVVVPDD